Protein AF-A0A7K2AKI8-F1 (afdb_monomer)

Sequence (268 aa):
MLDGPGVLLFIAPASRIETLWWEIRHQVECEEDGLQTRHQKPAHIAESVDRLECLESQEGTRRARVAHRDSDRHLLLVSWTGLLDILECADPGMAADIQQLRGLAQRQDEEAFLPIHPKELGPEFPRRLPWLWRLVDDAVSRGVGKKWMTTEGLAVGQGRGHYGRYFAISDKDGVMDGFLFLCVDFDLWATGDTPLWLRIKNNVPPGYKHLKSKIPSLMEESTWPDYYDMPIYLRTDVEYDRVLDDLVRQIKQVADIAVSSTPFPRSP

Mean predicted aligned error: 13.63 Å

Secondary structure (DSSP, 8-state):
---S-EEEEEEE-GGGHHHHHHHHHHHHHHHHHHTTSSS-PPS---------EEEEEETTEEEEEEEETTEEEEEEEEEHHHHHHHHHHH-GGGHHHHHHHHHHHHHHHHSSPPPPPHHHHSTHHHHHHHHHHHHHHHHHHHHHHTTSEE-TT-PEEEETTEEEEEEEEEETTEEBSS-EEEEEEHHHHHHSS-SEEEEEETTS-HHHHHHHHHSGGG-EEPSSTTEEEEEEPPPPSS-HHHHHHHHHHHHHHHHHHHHHT----B--

Nearest PDB structures (foldseek):
  2pga-assembly1_F  TM=6.107E-01  e=2.824E-01  Salmonella enterica subsp. enterica serovar Typhimurium str. LT2
  3o9z-assembly1_D  TM=3.879E-01  e=5.849E-01  Thermus thermophilus HB27
  6t3e-assembly1_A  TM=4.476E-01  e=3.199E+00  Thermococcus litoralis DSM 5473

Radius of gyration: 28.13 Å; Cα contacts (8 Å, |Δi|>4): 365; chains: 1; bounding box: 58×36×90 Å

pLDDT: mean 78.69, std 16.17, range [30.48, 98.12]

Structure (mmCIF, N/CA/C/O backbone):
data_AF-A0A7K2AKI8-F1
#
_entry.id   AF-A0A7K2AKI8-F1
#
loop_
_atom_site.group_PDB
_atom_site.id
_atom_site.type_symbol
_atom_site.label_atom_id
_atom_site.label_alt_id
_atom_site.label_comp_id
_atom_site.label_asym_id
_atom_site.label_entity_id
_atom_site.label_seq_id
_atom_site.pdbx_PDB_ins_code
_atom_site.Cartn_x
_atom_site.Cartn_y
_atom_site.Cartn_z
_atom_site.occupancy
_atom_site.B_iso_or_equiv
_atom_site.auth_seq_id
_atom_site.auth_comp_id
_atom_site.auth_asym_id
_atom_site.auth_atom_id
_atom_site.pdbx_PDB_model_num
ATOM 1 N N . MET A 1 1 ? 29.986 2.252 -49.155 1.00 41.81 1 MET A N 1
ATOM 2 C CA . MET A 1 1 ? 30.990 1.842 -48.151 1.00 41.81 1 MET A CA 1
ATOM 3 C C . MET A 1 1 ? 30.383 2.039 -46.758 1.00 41.81 1 MET A C 1
ATOM 5 O O . MET A 1 1 ? 30.723 2.999 -46.090 1.00 41.81 1 MET A O 1
ATOM 9 N N . LEU A 1 2 ? 29.424 1.188 -46.366 1.00 48.81 2 LEU A N 1
ATOM 10 C CA . LEU A 1 2 ? 28.907 1.037 -44.987 1.00 48.81 2 LEU A CA 1
ATOM 11 C C . LEU A 1 2 ? 28.469 -0.433 -44.748 1.00 48.81 2 LEU A C 1
ATOM 13 O O . LEU A 1 2 ? 27.551 -0.715 -43.977 1.00 48.81 2 LEU A O 1
ATOM 17 N N . ASP A 1 3 ? 29.154 -1.379 -45.401 1.00 55.03 3 ASP A N 1
ATOM 18 C CA . ASP A 1 3 ? 28.914 -2.829 -45.288 1.00 55.03 3 ASP A CA 1
ATOM 19 C C . ASP A 1 3 ? 29.801 -3.440 -44.191 1.00 55.03 3 ASP A C 1
ATOM 21 O O . ASP A 1 3 ? 30.493 -4.434 -44.388 1.00 55.03 3 ASP A O 1
ATOM 25 N N . GLY A 1 4 ? 29.858 -2.765 -43.042 1.00 65.38 4 GLY A N 1
ATOM 26 C CA . GLY A 1 4 ? 30.553 -3.235 -41.846 1.00 65.38 4 GLY A CA 1
ATOM 27 C C . GLY A 1 4 ? 29.565 -3.645 -40.752 1.00 65.38 4 GLY A C 1
ATOM 28 O O . GLY A 1 4 ? 28.404 -3.214 -40.790 1.00 65.38 4 GLY A O 1
ATOM 29 N N . PRO A 1 5 ? 30.009 -4.441 -39.762 1.00 72.81 5 PRO A N 1
ATOM 30 C CA . PRO A 1 5 ? 29.205 -4.730 -38.583 1.00 72.81 5 PRO A CA 1
ATOM 31 C C . PRO A 1 5 ? 28.779 -3.421 -37.909 1.00 72.81 5 PRO A C 1
ATOM 33 O O . PRO A 1 5 ? 29.570 -2.482 -37.806 1.00 72.81 5 PRO A O 1
ATOM 36 N N . GLY A 1 6 ? 27.518 -3.330 -37.490 1.00 79.06 6 GLY A N 1
ATOM 37 C CA . GLY A 1 6 ? 26.967 -2.110 -36.893 1.00 79.06 6 GLY A CA 1
ATOM 38 C C . GLY A 1 6 ? 26.130 -2.394 -35.658 1.00 79.06 6 GLY A C 1
ATOM 39 O O . GLY A 1 6 ? 25.502 -3.444 -35.563 1.00 79.06 6 GLY A O 1
ATOM 40 N N . VAL A 1 7 ? 26.114 -1.443 -34.727 1.00 84.12 7 VAL A N 1
ATOM 41 C CA . VAL A 1 7 ? 25.339 -1.527 -33.487 1.00 84.12 7 VAL A CA 1
ATOM 42 C C . VAL A 1 7 ? 24.339 -0.381 -33.444 1.00 84.12 7 VAL A C 1
ATOM 44 O O . VAL A 1 7 ? 24.719 0.773 -33.637 1.00 84.12 7 VAL A O 1
ATOM 47 N N . LEU A 1 8 ? 23.079 -0.702 -33.162 1.00 84.94 8 LEU A N 1
ATOM 48 C CA . LEU A 1 8 ? 22.076 0.269 -32.748 1.00 84.94 8 LEU A CA 1
ATOM 49 C C . LEU A 1 8 ? 21.944 0.201 -31.225 1.00 84.94 8 LEU A C 1
ATOM 51 O O . LEU A 1 8 ? 21.507 -0.815 -30.684 1.00 84.94 8 LEU A O 1
ATOM 55 N N . LEU A 1 9 ? 22.371 1.271 -30.551 1.00 86.94 9 LEU A N 1
ATOM 56 C CA . LEU A 1 9 ? 22.367 1.384 -29.095 1.00 86.94 9 LEU A CA 1
ATOM 57 C C . LEU A 1 9 ? 21.199 2.254 -28.624 1.00 86.94 9 LEU A C 1
ATOM 59 O O . LEU A 1 9 ? 21.103 3.424 -28.987 1.00 86.94 9 LEU A O 1
ATOM 63 N N . PHE A 1 10 ? 20.369 1.689 -27.757 1.00 88.94 10 PHE A N 1
ATOM 64 C CA . PHE A 1 10 ? 19.354 2.386 -26.984 1.00 88.94 10 PHE A CA 1
ATOM 65 C C . PHE A 1 10 ? 19.826 2.534 -25.538 1.00 88.94 10 PHE A C 1
ATOM 67 O O . PHE A 1 10 ? 20.341 1.588 -24.943 1.00 88.94 10 PHE A O 1
ATOM 74 N N . ILE A 1 11 ? 19.619 3.719 -24.969 1.00 88.12 11 ILE A N 1
ATOM 75 C 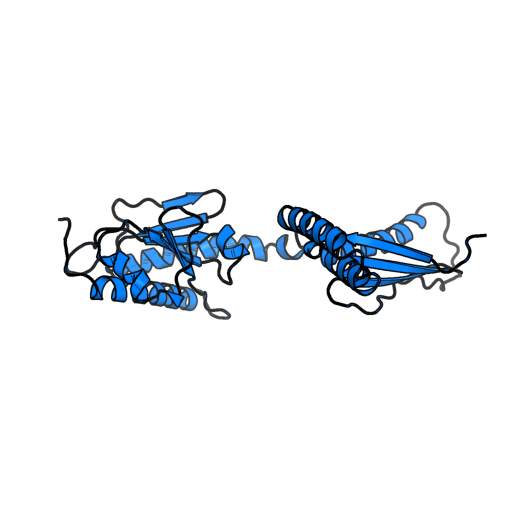CA . ILE A 1 11 ? 19.883 4.008 -23.559 1.00 88.12 11 ILE A CA 1
ATOM 76 C C . ILE A 1 11 ? 18.553 4.402 -22.928 1.00 88.12 11 ILE A C 1
ATOM 78 O O . ILE A 1 11 ? 17.857 5.272 -23.457 1.00 88.12 11 ILE A O 1
ATOM 82 N N . ALA A 1 12 ? 18.183 3.753 -21.828 1.00 85.56 12 ALA A N 1
ATOM 83 C CA . ALA A 1 12 ? 16.880 3.944 -21.204 1.00 85.56 12 ALA A CA 1
ATOM 84 C C . ALA A 1 12 ? 16.938 3.917 -19.667 1.00 85.56 12 ALA A C 1
ATOM 86 O O . ALA A 1 12 ? 17.899 3.407 -19.089 1.00 85.56 12 ALA A O 1
ATOM 87 N N . PRO A 1 13 ? 15.890 4.424 -18.995 1.00 83.19 13 PRO A N 1
ATOM 88 C CA . PRO A 1 13 ? 15.628 4.140 -17.588 1.00 83.19 13 PRO A CA 1
ATOM 89 C C . PRO A 1 13 ? 15.674 2.646 -17.280 1.00 83.19 13 PRO A C 1
ATOM 91 O O . PRO A 1 13 ? 15.129 1.846 -18.049 1.00 83.19 13 PRO A O 1
ATOM 94 N N . ALA A 1 14 ? 16.253 2.261 -16.140 1.00 79.62 14 ALA A N 1
ATOM 95 C CA . ALA A 1 14 ? 16.348 0.847 -15.758 1.00 79.62 14 ALA A CA 1
ATOM 96 C C . ALA A 1 14 ? 14.957 0.191 -15.648 1.00 79.62 14 ALA A C 1
ATOM 98 O O . ALA A 1 14 ? 14.750 -0.926 -16.124 1.00 79.62 14 ALA A O 1
ATOM 99 N N . SER A 1 15 ? 13.979 0.935 -15.122 1.00 75.56 15 SER A N 1
ATOM 100 C CA . SER A 1 15 ? 12.577 0.518 -14.975 1.00 75.56 15 SER A CA 1
ATOM 101 C C . SER A 1 15 ? 11.861 0.241 -16.302 1.00 75.56 15 SER A C 1
ATOM 103 O O . SER A 1 15 ? 10.844 -0.448 -16.323 1.00 75.56 15 SER A O 1
ATOM 105 N N . ARG A 1 16 ? 12.379 0.757 -17.425 1.00 77.88 16 ARG A N 1
ATOM 106 C CA . ARG A 1 16 ? 11.762 0.622 -18.753 1.00 77.88 16 ARG A CA 1
ATOM 107 C C . ARG A 1 16 ? 12.424 -0.425 -19.636 1.00 77.88 16 ARG A C 1
ATOM 109 O O . ARG A 1 16 ? 11.909 -0.674 -20.723 1.00 77.88 16 ARG A O 1
ATOM 116 N N . ILE A 1 17 ? 13.531 -1.031 -19.200 1.00 83.25 17 ILE A N 1
ATOM 117 C CA . ILE A 1 17 ? 14.310 -1.957 -20.031 1.00 83.25 17 ILE A CA 1
ATOM 118 C C . ILE A 1 17 ? 13.446 -3.114 -20.537 1.00 83.25 17 ILE A C 1
ATOM 120 O O . ILE A 1 17 ? 13.486 -3.400 -21.727 1.00 83.25 17 ILE A O 1
ATOM 124 N N . GLU A 1 18 ? 12.629 -3.737 -19.684 1.00 78.88 18 GLU A N 1
ATOM 125 C CA . GLU A 1 18 ? 11.781 -4.865 -20.100 1.00 78.88 18 GLU A CA 1
ATOM 126 C C . GLU A 1 18 ? 10.724 -4.460 -21.129 1.00 78.88 18 GLU A C 1
ATOM 128 O O . GLU A 1 18 ? 10.585 -5.100 -22.173 1.00 78.88 18 GLU A O 1
ATOM 133 N N . THR A 1 19 ? 10.003 -3.370 -20.865 1.00 77.06 19 THR A N 1
ATOM 134 C CA . THR A 1 19 ? 8.929 -2.918 -21.754 1.00 77.06 19 THR A CA 1
ATOM 135 C C . THR A 1 19 ? 9.480 -2.423 -23.087 1.00 77.06 19 THR A C 1
ATOM 137 O O . THR A 1 19 ? 9.009 -2.853 -24.137 1.00 77.06 19 THR A O 1
ATOM 140 N N . LEU A 1 20 ? 10.528 -1.593 -23.065 1.00 82.38 20 LEU A N 1
ATOM 141 C CA . LEU A 1 20 ? 11.174 -1.108 -24.286 1.00 82.38 20 LEU A CA 1
ATOM 142 C C . LEU A 1 20 ? 11.809 -2.248 -25.076 1.00 82.38 20 LEU A C 1
ATOM 144 O O . LEU A 1 20 ? 11.755 -2.238 -26.301 1.00 82.38 20 LEU A O 1
ATOM 148 N N . TRP A 1 21 ? 12.388 -3.247 -24.407 1.00 84.88 21 TRP A N 1
ATOM 149 C CA . TRP A 1 21 ? 12.937 -4.408 -25.099 1.00 84.88 21 TRP A CA 1
ATOM 150 C C . TRP A 1 21 ? 11.864 -5.162 -25.875 1.00 84.88 21 TRP A C 1
ATOM 152 O O . TRP A 1 21 ? 12.072 -5.502 -27.040 1.00 84.88 21 TRP A O 1
ATOM 162 N N . TRP A 1 22 ? 10.707 -5.389 -25.249 1.00 77.94 22 TRP A N 1
ATOM 163 C CA . TRP A 1 22 ? 9.568 -6.004 -25.917 1.00 77.94 22 TRP A CA 1
ATOM 164 C C . TRP A 1 22 ? 9.082 -5.163 -27.105 1.00 77.94 22 TRP A C 1
ATOM 166 O O . TRP A 1 22 ? 8.916 -5.705 -28.194 1.00 77.94 22 TRP A O 1
ATOM 176 N N . GLU A 1 23 ? 8.920 -3.848 -26.929 1.00 79.88 23 GLU A N 1
ATOM 177 C CA . GLU A 1 23 ? 8.467 -2.943 -27.993 1.00 79.88 23 GLU A CA 1
ATOM 178 C C . GLU A 1 23 ? 9.438 -2.914 -29.176 1.00 79.88 23 GLU A C 1
ATOM 180 O O . GLU A 1 23 ? 9.015 -3.082 -30.317 1.00 79.88 23 GLU A O 1
ATOM 185 N N . ILE A 1 24 ? 10.740 -2.752 -28.921 1.00 82.12 24 ILE A N 1
ATOM 186 C CA . ILE A 1 24 ? 11.759 -2.706 -29.975 1.00 82.12 24 ILE A CA 1
ATOM 187 C C . ILE A 1 24 ? 11.780 -4.028 -30.745 1.00 82.12 24 ILE A C 1
ATOM 189 O O . ILE A 1 24 ? 11.800 -4.021 -31.975 1.00 82.12 24 ILE A O 1
ATOM 193 N N . ARG A 1 25 ? 11.731 -5.166 -30.042 1.00 80.75 25 ARG A N 1
ATOM 194 C CA . ARG A 1 25 ? 11.649 -6.479 -30.691 1.00 80.75 25 ARG A CA 1
ATOM 195 C C . ARG A 1 25 ? 10.400 -6.610 -31.553 1.00 80.75 25 ARG A C 1
ATOM 197 O O . ARG A 1 25 ? 10.504 -7.043 -32.694 1.00 80.75 25 ARG A O 1
ATOM 204 N N . HIS A 1 26 ? 9.249 -6.216 -31.018 1.00 72.06 26 HIS A N 1
ATOM 205 C CA . HIS A 1 26 ? 7.984 -6.292 -31.732 1.00 72.06 26 HIS A CA 1
ATOM 206 C C . HIS A 1 26 ? 7.991 -5.424 -32.996 1.00 72.06 26 HIS A C 1
ATOM 208 O O . HIS A 1 26 ? 7.529 -5.871 -34.037 1.00 72.06 26 HIS A O 1
ATOM 214 N N . GLN A 1 27 ? 8.564 -4.218 -32.939 1.00 74.38 27 GLN A N 1
ATOM 215 C CA . GLN A 1 27 ? 8.690 -3.339 -34.106 1.00 74.38 27 GLN A CA 1
ATOM 216 C C . GLN A 1 27 ? 9.603 -3.934 -35.183 1.00 74.38 27 GLN A C 1
ATOM 218 O O . GLN A 1 27 ? 9.225 -3.946 -36.350 1.00 74.38 27 GLN A O 1
ATOM 223 N N . VAL A 1 28 ? 10.761 -4.481 -34.798 1.00 74.44 28 VAL A N 1
ATOM 224 C CA . VAL A 1 28 ? 11.680 -5.141 -35.743 1.00 74.44 28 VAL A CA 1
ATOM 225 C C . VAL A 1 28 ? 11.016 -6.359 -36.395 1.00 74.44 28 VAL A C 1
ATOM 227 O O . VAL A 1 28 ? 11.134 -6.541 -37.599 1.00 74.44 28 VAL A O 1
ATOM 230 N N . GLU A 1 29 ? 10.270 -7.159 -35.629 1.00 68.12 29 GLU A N 1
ATOM 231 C CA . GLU A 1 29 ? 9.537 -8.321 -36.153 1.00 68.12 29 GLU A CA 1
ATOM 232 C C . GLU A 1 29 ? 8.349 -7.908 -37.054 1.00 68.12 29 GLU A C 1
ATOM 234 O O . GLU A 1 29 ? 8.086 -8.554 -38.066 1.00 68.12 29 GLU A O 1
ATOM 239 N N . CYS A 1 30 ? 7.634 -6.823 -36.733 1.00 60.22 30 CYS A N 1
ATOM 240 C CA . CYS A 1 30 ? 6.470 -6.360 -37.499 1.00 60.22 30 CYS A CA 1
ATOM 241 C C . CYS A 1 30 ? 6.813 -5.554 -38.762 1.00 60.22 30 CYS A C 1
ATOM 243 O O . CYS A 1 30 ? 6.053 -5.618 -39.733 1.00 60.22 30 CYS A O 1
ATOM 245 N N . GLU A 1 31 ? 7.916 -4.800 -38.793 1.00 60.38 31 GLU A N 1
ATOM 246 C CA . GLU A 1 31 ? 8.358 -4.122 -40.022 1.00 60.38 31 GLU A CA 1
ATOM 247 C C . GLU A 1 31 ? 8.740 -5.125 -41.123 1.00 60.38 31 GLU A C 1
ATOM 249 O O . GLU A 1 31 ? 8.500 -4.854 -42.304 1.00 60.38 31 GLU A O 1
ATOM 254 N N . GLU A 1 32 ? 9.231 -6.315 -40.763 1.00 54.03 32 GLU A N 1
ATOM 255 C CA . GLU A 1 32 ? 9.519 -7.379 -41.734 1.00 54.03 32 GLU A CA 1
ATOM 256 C C . GLU A 1 32 ? 8.250 -7.999 -42.342 1.00 54.03 32 GLU A C 1
ATOM 258 O O . GLU A 1 32 ? 8.201 -8.246 -43.552 1.00 54.03 32 GLU A O 1
ATOM 263 N N . ASP A 1 33 ? 7.180 -8.155 -41.558 1.00 49.97 33 ASP A N 1
ATOM 264 C CA . ASP A 1 33 ? 5.878 -8.606 -42.071 1.00 49.97 33 ASP A CA 1
ATOM 265 C C . ASP A 1 33 ? 5.180 -7.523 -42.928 1.00 49.97 33 ASP A C 1
ATOM 267 O O . ASP A 1 33 ? 4.450 -7.828 -43.881 1.00 49.97 33 ASP A O 1
ATOM 271 N N . GLY A 1 34 ? 5.437 -6.239 -42.651 1.00 38.44 34 GLY A N 1
ATOM 272 C CA . GLY A 1 34 ? 4.874 -5.095 -43.379 1.00 38.44 34 GLY A CA 1
ATOM 273 C C . GLY A 1 34 ? 5.402 -4.918 -44.810 1.00 38.44 34 GLY A C 1
ATOM 274 O O . GLY A 1 34 ? 4.678 -4.419 -45.677 1.00 38.44 34 GLY A O 1
ATOM 275 N N . LEU A 1 35 ? 6.616 -5.394 -45.106 1.00 41.62 35 LEU A N 1
ATOM 276 C CA . LEU A 1 35 ? 7.206 -5.372 -46.453 1.00 41.62 35 LEU A CA 1
ATOM 277 C C . LEU A 1 35 ? 6.647 -6.455 -47.398 1.00 41.62 35 LEU A C 1
ATOM 279 O O . LEU A 1 35 ? 6.907 -6.405 -48.601 1.00 41.62 35 LEU A O 1
ATOM 283 N N . GLN A 1 36 ? 5.810 -7.382 -46.912 1.00 42.62 36 GLN A N 1
ATOM 284 C CA . GLN A 1 36 ? 5.160 -8.407 -47.745 1.00 42.62 36 GLN A CA 1
ATOM 285 C C . GLN A 1 36 ? 3.764 -8.032 -48.274 1.00 42.62 36 GLN A C 1
ATOM 287 O O . GLN A 1 36 ? 3.108 -8.855 -48.918 1.00 42.62 36 GLN A O 1
ATOM 292 N N . THR A 1 37 ? 3.295 -6.790 -48.100 1.00 39.81 37 THR A N 1
ATOM 293 C CA . THR A 1 37 ? 1.955 -6.384 -48.572 1.00 39.81 37 THR A CA 1
ATOM 294 C C . THR A 1 37 ? 1.949 -5.265 -49.614 1.00 39.81 37 THR A C 1
ATOM 296 O O . THR A 1 37 ? 1.186 -4.310 -49.522 1.00 39.81 37 THR A O 1
ATOM 299 N N . ARG A 1 38 ? 2.704 -5.427 -50.708 1.00 35.84 38 ARG A N 1
ATOM 300 C CA . ARG A 1 38 ? 2.245 -5.035 -52.060 1.00 35.84 38 ARG A CA 1
ATOM 301 C C . ARG A 1 38 ? 3.204 -5.575 -53.123 1.00 35.84 38 ARG A C 1
ATOM 303 O O . ARG A 1 38 ? 4.284 -5.046 -53.307 1.00 35.84 38 ARG A O 1
ATOM 310 N N . HIS A 1 39 ? 2.692 -6.538 -53.889 1.00 36.50 39 HIS A N 1
ATOM 311 C CA . HIS A 1 39 ? 3.238 -7.137 -55.119 1.00 36.50 39 HIS A CA 1
ATOM 312 C C . HIS A 1 39 ? 4.019 -8.451 -54.962 1.00 36.50 39 HIS A C 1
ATOM 314 O O . HIS A 1 39 ? 5.201 -8.486 -54.664 1.00 36.50 39 HIS A O 1
ATOM 320 N N . GLN A 1 40 ? 3.282 -9.513 -55.309 1.00 34.91 40 GLN A N 1
ATOM 321 C CA . GLN A 1 40 ? 3.717 -10.784 -55.890 1.00 34.91 40 GLN A CA 1
ATOM 322 C C . GLN A 1 40 ? 4.682 -11.654 -55.082 1.00 34.91 40 GLN A C 1
ATOM 324 O O . GLN A 1 40 ? 5.889 -11.465 -55.049 1.00 34.91 40 GLN A O 1
ATOM 329 N N . LYS A 1 41 ? 4.107 -12.744 -54.575 1.00 30.77 41 LYS A N 1
ATOM 330 C CA . LYS A 1 41 ? 4.794 -13.978 -54.213 1.00 30.77 41 LYS A CA 1
ATOM 331 C C . LYS A 1 41 ? 5.054 -14.800 -55.486 1.00 30.77 41 LYS A C 1
ATOM 333 O O . LYS A 1 41 ? 4.076 -15.254 -56.084 1.00 30.77 41 LYS A O 1
ATOM 338 N N . PRO A 1 42 ? 6.301 -15.098 -55.882 1.00 30.48 42 PRO A N 1
ATOM 339 C CA . PRO A 1 42 ? 6.602 -16.366 -56.515 1.00 30.48 42 PRO A CA 1
ATOM 340 C C . PRO A 1 42 ? 6.839 -17.389 -55.402 1.00 30.48 42 PRO A C 1
ATOM 342 O O . PRO A 1 42 ? 7.607 -17.166 -54.467 1.00 30.48 42 PRO A O 1
ATOM 345 N N . ALA A 1 43 ? 6.148 -18.523 -55.487 1.00 37.66 43 ALA A N 1
ATOM 346 C CA . ALA A 1 43 ? 6.585 -19.729 -54.801 1.00 37.66 43 ALA A CA 1
ATOM 347 C C . ALA A 1 43 ? 8.012 -20.070 -55.275 1.00 37.66 43 ALA A C 1
ATOM 349 O O . ALA A 1 43 ? 8.317 -19.851 -56.443 1.00 37.66 43 ALA A O 1
ATOM 350 N N . HIS A 1 44 ? 8.838 -20.619 -54.379 1.00 34.66 44 HIS A N 1
ATOM 351 C CA . HIS A 1 44 ? 10.280 -20.893 -54.522 1.00 34.66 44 HIS A CA 1
ATOM 352 C C . HIS A 1 44 ? 11.206 -19.730 -54.125 1.00 34.66 44 HIS A C 1
ATOM 354 O O . HIS A 1 44 ? 11.765 -19.053 -54.973 1.00 34.66 44 HIS A O 1
ATOM 360 N N . ILE A 1 45 ? 11.352 -19.521 -52.814 1.00 34.44 45 ILE A N 1
ATOM 361 C CA . ILE A 1 45 ? 12.612 -19.513 -52.037 1.00 34.44 45 ILE A CA 1
ATOM 362 C C . ILE A 1 45 ? 12.139 -19.517 -50.577 1.00 34.44 45 ILE A C 1
ATOM 364 O O . ILE A 1 45 ? 11.813 -18.491 -49.989 1.00 34.44 45 ILE A O 1
ATOM 368 N N . ALA A 1 46 ? 11.970 -20.715 -50.028 1.00 36.84 46 ALA A N 1
ATOM 369 C CA . ALA A 1 46 ? 11.861 -20.906 -48.594 1.00 36.84 46 ALA A CA 1
ATOM 370 C C . ALA A 1 46 ? 13.296 -21.030 -48.079 1.00 36.84 46 ALA A C 1
ATOM 372 O O . ALA A 1 46 ? 13.808 -22.136 -48.050 1.00 36.84 46 ALA A O 1
ATOM 373 N N . GLU A 1 47 ? 13.953 -19.897 -47.822 1.00 38.41 47 GLU A N 1
ATOM 374 C CA . GLU A 1 47 ? 15.185 -19.760 -47.024 1.00 38.41 47 GLU A CA 1
ATOM 375 C C . GLU A 1 47 ? 15.607 -18.278 -47.033 1.00 38.41 47 GLU A C 1
ATOM 377 O O . GLU A 1 47 ? 16.371 -17.794 -47.864 1.00 38.41 47 GLU A O 1
ATOM 382 N N . SER A 1 48 ? 15.038 -17.497 -46.124 1.00 38.19 48 SER A N 1
ATOM 383 C CA . SER A 1 48 ? 15.661 -16.279 -45.602 1.00 38.19 48 SER A CA 1
ATOM 384 C C . SER A 1 48 ? 15.347 -16.322 -44.116 1.00 38.19 48 SER A C 1
ATOM 386 O O . SER A 1 48 ? 14.214 -16.102 -43.698 1.00 38.19 48 SER A O 1
ATOM 388 N N . VAL A 1 49 ? 16.302 -16.850 -43.358 1.00 44.91 49 VAL A N 1
ATOM 389 C CA . VAL A 1 49 ? 16.215 -16.989 -41.908 1.00 44.91 49 VAL A CA 1
ATOM 390 C C . VAL A 1 49 ? 16.579 -15.630 -41.323 1.00 44.91 49 VAL A C 1
ATOM 392 O O . VAL A 1 49 ? 17.729 -15.412 -40.963 1.00 44.91 49 VAL A O 1
ATOM 395 N N . ASP A 1 50 ? 15.608 -14.728 -41.249 1.00 50.41 50 ASP A N 1
ATOM 396 C CA . ASP A 1 50 ? 15.740 -13.479 -40.502 1.00 50.41 50 ASP A CA 1
ATOM 397 C C . ASP A 1 50 ? 15.006 -13.695 -39.166 1.00 50.41 50 ASP A C 1
ATOM 399 O O . ASP A 1 50 ? 13.782 -13.700 -39.064 1.00 50.41 50 ASP A O 1
ATOM 403 N N . ARG A 1 51 ? 15.769 -14.081 -38.137 1.00 55.88 51 ARG A N 1
ATOM 404 C CA . ARG A 1 51 ? 15.282 -14.245 -36.759 1.00 55.88 51 ARG A CA 1
ATOM 405 C C . ARG A 1 51 ? 16.151 -13.396 -35.844 1.00 55.88 51 ARG A C 1
ATOM 407 O O . ARG A 1 51 ? 17.375 -13.487 -35.906 1.00 55.88 51 ARG A O 1
ATOM 414 N N . LEU A 1 52 ? 15.519 -12.624 -34.959 1.00 55.88 52 LEU A N 1
ATOM 415 C CA . LEU A 1 52 ? 16.196 -12.018 -33.815 1.00 55.88 52 LEU A CA 1
ATOM 416 C C . LEU A 1 52 ? 16.759 -13.129 -32.924 1.00 55.88 52 LEU A C 1
ATOM 418 O O . LEU A 1 52 ? 16.012 -13.855 -32.264 1.00 55.88 52 LEU A O 1
ATOM 422 N N . GLU A 1 53 ? 18.080 -13.248 -32.878 1.00 64.88 53 GLU A N 1
ATOM 423 C CA . GLU A 1 53 ? 18.749 -14.111 -31.911 1.00 64.88 53 GLU A CA 1
ATOM 424 C C . GLU A 1 53 ? 19.008 -13.288 -30.649 1.00 64.88 53 GLU A C 1
ATOM 426 O O . GLU A 1 53 ? 19.871 -12.407 -30.636 1.00 64.88 53 GLU A O 1
ATOM 431 N N . CYS A 1 54 ? 18.243 -13.535 -29.582 1.00 66.38 54 CYS A N 1
ATOM 432 C CA . CYS A 1 54 ? 18.550 -12.949 -28.279 1.00 66.38 54 CYS A CA 1
ATOM 433 C C . CYS A 1 54 ? 19.902 -13.473 -27.794 1.00 66.38 54 CYS A C 1
ATOM 435 O O . CYS A 1 54 ? 20.095 -14.679 -27.645 1.00 66.38 54 CYS A O 1
ATOM 437 N N . LEU A 1 55 ? 20.819 -12.545 -27.544 1.00 60.75 55 LEU A N 1
ATOM 438 C CA . LEU A 1 55 ? 22.129 -12.817 -26.973 1.00 60.75 55 LEU A CA 1
ATOM 439 C C . LEU A 1 55 ? 22.084 -12.555 -25.460 1.00 60.75 55 LEU A C 1
ATOM 441 O O . LEU A 1 55 ? 21.062 -12.116 -24.928 1.00 60.75 55 LEU A O 1
ATOM 445 N N . GLU A 1 56 ? 23.180 -12.875 -24.770 1.00 59.56 56 GLU A N 1
ATOM 446 C CA . GLU A 1 56 ? 23.327 -12.771 -23.312 1.00 59.56 56 GLU A CA 1
ATOM 447 C C . GLU A 1 56 ? 22.618 -11.548 -22.712 1.00 59.56 56 GLU A C 1
ATOM 449 O O . GLU A 1 56 ? 22.763 -10.415 -23.178 1.00 59.56 56 GLU A O 1
ATOM 454 N N . SER A 1 57 ? 21.840 -11.797 -21.660 1.00 62.06 57 SER A N 1
ATOM 455 C CA . SER A 1 57 ? 21.168 -10.761 -20.883 1.00 62.06 57 SER A CA 1
ATOM 456 C C . SER A 1 57 ? 21.890 -10.613 -19.553 1.00 62.06 57 SER A C 1
ATOM 458 O O . SER A 1 57 ? 21.964 -11.564 -18.777 1.00 62.06 57 SER A O 1
ATOM 460 N N . GLN A 1 58 ? 22.417 -9.420 -19.302 1.00 64.44 58 GLN A N 1
ATOM 461 C CA . GLN A 1 58 ? 22.892 -9.012 -17.983 1.00 64.44 58 GLN A CA 1
ATOM 462 C C . GLN A 1 58 ? 21.865 -8.071 -17.349 1.00 64.44 58 GLN A C 1
ATOM 464 O O . GLN A 1 58 ? 20.955 -7.561 -18.015 1.00 64.44 58 GLN A O 1
ATOM 469 N N . GLU A 1 59 ? 21.963 -7.868 -16.042 1.00 66.06 59 GLU A N 1
ATOM 470 C CA . GLU A 1 59 ? 21.097 -6.927 -15.341 1.00 66.06 59 GLU A CA 1
ATOM 471 C C . GLU A 1 59 ? 21.244 -5.526 -15.962 1.00 66.06 59 GLU A C 1
ATOM 473 O O . GLU A 1 59 ? 22.351 -5.047 -16.202 1.00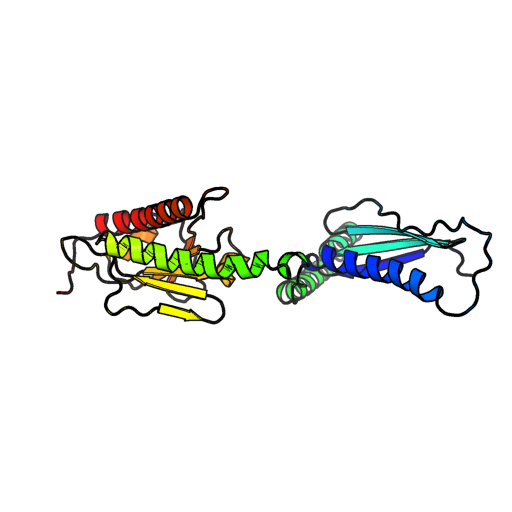 66.06 59 GLU A O 1
ATOM 478 N N . GLY A 1 60 ? 20.123 -4.913 -16.353 1.00 68.94 60 GLY A N 1
ATOM 479 C CA . GLY A 1 60 ? 20.119 -3.619 -17.042 1.00 68.94 60 GLY A CA 1
ATOM 480 C C . GLY A 1 60 ? 20.610 -3.612 -18.499 1.00 68.94 60 GLY A C 1
ATOM 481 O O . GLY A 1 60 ? 20.668 -2.533 -19.079 1.00 68.94 60 GLY A O 1
ATOM 482 N N . THR A 1 61 ? 20.933 -4.759 -19.114 1.00 79.75 61 THR A N 1
ATOM 483 C CA . THR A 1 61 ? 21.374 -4.831 -20.522 1.00 79.75 61 THR A CA 1
ATOM 484 C C . THR A 1 61 ? 20.642 -5.919 -21.308 1.00 79.75 61 THR A C 1
ATOM 486 O O . THR A 1 61 ? 20.543 -7.070 -20.879 1.00 79.75 61 THR A O 1
ATOM 489 N N . ARG A 1 62 ? 20.142 -5.585 -22.498 1.00 82.12 62 ARG A N 1
ATOM 490 C CA . ARG A 1 62 ? 19.540 -6.528 -23.450 1.00 82.12 62 ARG A CA 1
ATOM 491 C C . ARG A 1 62 ? 20.259 -6.436 -24.786 1.00 82.12 62 ARG A C 1
ATOM 493 O O . ARG A 1 62 ? 20.523 -5.341 -25.278 1.00 82.12 62 ARG A O 1
ATOM 500 N N . ARG A 1 63 ? 20.565 -7.587 -25.381 1.00 84.00 63 ARG A N 1
ATOM 501 C CA . ARG A 1 63 ? 21.257 -7.676 -26.666 1.00 84.00 63 ARG A CA 1
ATOM 502 C C . ARG A 1 63 ? 20.545 -8.656 -27.585 1.00 84.00 63 ARG A C 1
ATOM 504 O O . ARG A 1 63 ? 20.141 -9.738 -27.166 1.00 84.00 63 ARG A O 1
ATOM 511 N N . ALA A 1 64 ? 20.439 -8.302 -28.856 1.00 80.25 64 ALA A N 1
ATOM 512 C CA . ALA A 1 64 ? 20.012 -9.223 -29.895 1.00 80.25 64 ALA A CA 1
ATOM 513 C C . ALA A 1 64 ? 20.836 -9.014 -31.153 1.00 80.25 64 ALA A C 1
ATOM 515 O O . ALA A 1 64 ? 21.291 -7.908 -31.451 1.00 80.25 64 ALA A O 1
ATOM 516 N N . ARG A 1 65 ? 21.007 -10.093 -31.900 1.00 78.88 65 ARG A N 1
ATOM 517 C CA . ARG A 1 65 ? 21.534 -10.041 -33.252 1.00 78.88 65 ARG A CA 1
ATOM 518 C C . ARG A 1 65 ? 20.370 -9.915 -34.225 1.00 78.88 65 ARG A C 1
ATOM 520 O O . ARG A 1 65 ? 19.413 -10.681 -34.142 1.00 78.88 65 ARG A O 1
ATOM 527 N N . VAL A 1 66 ? 20.475 -8.959 -35.138 1.00 73.94 66 VAL A N 1
ATOM 528 C CA . VAL A 1 66 ? 19.568 -8.798 -36.273 1.00 73.94 66 VAL A CA 1
ATOM 529 C C . VAL A 1 66 ? 20.285 -9.393 -37.478 1.00 73.94 66 VAL A C 1
ATOM 531 O O . VAL A 1 66 ? 21.249 -8.814 -37.986 1.00 73.94 66 VAL A O 1
ATOM 534 N N . ALA A 1 67 ? 19.864 -10.588 -37.889 1.00 63.84 67 ALA A N 1
ATOM 535 C CA . ALA A 1 67 ? 20.310 -11.152 -39.151 1.00 63.84 67 ALA A CA 1
ATOM 536 C C . ALA A 1 67 ? 19.707 -10.306 -40.280 1.00 63.84 67 ALA A C 1
ATOM 538 O O . ALA A 1 67 ? 18.502 -10.113 -40.330 1.00 63.84 67 ALA A O 1
ATOM 539 N N . HIS A 1 68 ? 20.558 -9.740 -41.132 1.00 60.78 68 HIS A N 1
ATOM 540 C CA . HIS A 1 68 ? 20.142 -9.079 -42.363 1.00 60.78 68 HIS A CA 1
ATOM 541 C C . HIS A 1 68 ? 21.090 -9.549 -43.458 1.00 60.78 68 HIS A C 1
ATOM 543 O O . HIS A 1 68 ? 22.299 -9.530 -43.233 1.00 60.78 68 HIS A O 1
ATOM 549 N N . ARG A 1 69 ? 20.534 -9.952 -44.608 1.00 57.25 69 ARG A N 1
ATOM 550 C CA . ARG A 1 69 ? 21.101 -10.760 -45.715 1.00 57.25 69 ARG A CA 1
ATOM 551 C C . ARG A 1 69 ? 22.611 -10.773 -46.002 1.00 57.25 69 ARG A C 1
ATOM 553 O O . ARG A 1 69 ? 23.039 -11.772 -46.551 1.00 57.25 69 ARG A O 1
ATOM 560 N N . ASP A 1 70 ? 23.398 -9.765 -45.631 1.00 57.69 70 ASP A N 1
ATOM 561 C CA . ASP A 1 70 ? 24.869 -9.753 -45.744 1.00 57.69 70 ASP A CA 1
ATOM 562 C C . ASP A 1 70 ? 25.570 -8.859 -44.681 1.00 57.69 70 ASP A C 1
ATOM 564 O O . ASP A 1 70 ? 26.723 -8.463 -44.848 1.00 57.69 70 ASP A O 1
ATOM 568 N N . SER A 1 71 ? 24.906 -8.496 -43.572 1.00 63.94 71 SER A N 1
ATOM 569 C CA . SER A 1 71 ? 25.454 -7.571 -42.562 1.00 63.94 71 SER A CA 1
ATOM 570 C C . SER A 1 71 ? 25.194 -8.015 -41.123 1.00 63.94 71 SER A C 1
ATOM 572 O O . SER A 1 71 ? 24.052 -8.261 -40.743 1.00 63.94 71 SER A O 1
ATOM 574 N N . ASP A 1 72 ? 26.246 -8.032 -40.301 1.00 72.50 72 ASP A N 1
ATOM 575 C CA . ASP A 1 72 ? 26.153 -8.335 -38.870 1.00 72.50 72 ASP A CA 1
ATOM 576 C C . ASP A 1 72 ? 25.689 -7.098 -38.083 1.00 72.50 72 ASP A C 1
ATOM 578 O O . ASP A 1 72 ? 26.477 -6.201 -37.765 1.00 72.50 72 ASP A O 1
ATOM 582 N N . ARG A 1 73 ? 24.384 -7.007 -37.816 1.00 81.88 73 ARG A N 1
ATOM 583 C CA . ARG A 1 73 ? 23.789 -5.893 -37.071 1.00 81.88 73 ARG A CA 1
ATOM 584 C C . ARG A 1 73 ? 23.413 -6.355 -35.666 1.00 81.88 73 ARG A C 1
ATOM 586 O O . ARG A 1 73 ? 22.811 -7.410 -35.485 1.00 81.88 73 ARG A O 1
ATOM 593 N N . HIS A 1 74 ? 23.762 -5.560 -34.661 1.00 82.50 74 HIS A N 1
ATOM 594 C CA . HIS A 1 74 ? 23.409 -5.826 -33.266 1.00 82.50 74 HIS A CA 1
ATOM 595 C C . HIS A 1 74 ? 22.488 -4.734 -32.748 1.00 82.50 74 HIS A C 1
ATOM 597 O O . HIS A 1 74 ? 22.722 -3.545 -32.964 1.00 82.50 74 HIS A O 1
ATOM 603 N N . LEU A 1 75 ? 21.466 -5.157 -32.023 1.00 85.69 75 LEU A N 1
ATOM 604 C CA . LEU A 1 75 ? 20.637 -4.307 -31.197 1.00 85.69 75 LEU A CA 1
ATOM 605 C C . LEU A 1 75 ? 21.140 -4.409 -29.758 1.00 85.69 75 LEU A C 1
ATOM 607 O O . LEU A 1 75 ? 21.274 -5.514 -29.223 1.00 85.69 75 LEU A O 1
ATOM 611 N N . LEU A 1 76 ? 21.403 -3.266 -29.134 1.00 88.19 76 LEU A N 1
ATOM 612 C CA . LEU A 1 76 ? 21.814 -3.179 -27.740 1.00 88.19 76 LEU A CA 1
ATOM 613 C C . LEU A 1 76 ? 20.914 -2.179 -27.013 1.00 88.19 76 LEU A C 1
ATOM 615 O O . LEU A 1 76 ? 20.716 -1.065 -27.484 1.00 88.19 76 LEU A O 1
ATOM 619 N N . LEU A 1 77 ? 20.377 -2.575 -25.866 1.00 87.56 77 LEU A N 1
ATOM 620 C CA . LEU A 1 77 ? 19.621 -1.719 -24.959 1.00 87.56 77 LEU A CA 1
ATOM 621 C C . LEU A 1 77 ? 20.299 -1.777 -23.592 1.00 87.56 77 LEU A C 1
ATOM 623 O O . LEU A 1 77 ? 20.429 -2.860 -23.025 1.00 87.56 77 LEU A O 1
ATOM 627 N N . VAL A 1 78 ? 20.733 -0.630 -23.075 1.00 89.69 78 VAL A N 1
ATOM 628 C CA . VAL A 1 78 ? 21.402 -0.513 -21.770 1.00 89.69 78 VAL A CA 1
ATOM 629 C C . VAL A 1 78 ? 20.673 0.481 -20.878 1.00 89.69 78 VAL A C 1
ATOM 631 O O . VAL A 1 78 ? 20.076 1.449 -21.359 1.00 89.69 78 VAL A O 1
ATOM 634 N N . SER A 1 79 ? 20.738 0.264 -19.569 1.00 87.12 79 SER A N 1
ATOM 635 C CA . SER A 1 79 ? 20.291 1.258 -18.601 1.00 87.12 79 SER A CA 1
ATOM 636 C C . SER A 1 79 ? 21.287 2.415 -18.493 1.00 87.12 79 SER A C 1
ATOM 638 O O . SER A 1 79 ? 22.489 2.240 -18.723 1.00 87.12 79 SER A O 1
ATOM 640 N N . TRP A 1 80 ? 20.806 3.596 -18.093 1.00 87.31 80 TRP A N 1
ATOM 641 C CA . TRP A 1 80 ? 21.684 4.718 -17.736 1.00 87.31 80 TRP A CA 1
ATOM 642 C C . TRP A 1 80 ? 22.711 4.325 -16.675 1.00 87.31 80 TRP A C 1
ATOM 644 O O . TRP A 1 80 ? 23.888 4.635 -16.826 1.00 87.31 80 TRP A O 1
ATOM 654 N N . THR A 1 81 ? 22.289 3.590 -15.645 1.00 82.88 81 THR A N 1
ATOM 655 C CA . THR A 1 81 ? 23.180 3.105 -14.584 1.00 82.88 81 THR A CA 1
ATOM 656 C C . THR A 1 81 ? 24.293 2.228 -15.148 1.00 82.88 81 THR A C 1
ATOM 658 O O . THR A 1 81 ? 25.461 2.507 -14.901 1.00 82.88 81 THR A O 1
ATOM 661 N N . GLY A 1 82 ? 23.951 1.239 -15.983 1.00 83.06 82 GLY A N 1
ATOM 662 C CA . GLY A 1 82 ? 24.938 0.334 -16.572 1.00 83.06 82 GLY A CA 1
ATOM 663 C C . GLY A 1 82 ? 25.933 1.054 -17.483 1.00 83.06 82 GLY A C 1
ATOM 664 O O . GLY A 1 82 ? 27.125 0.758 -17.452 1.00 83.06 82 GLY A O 1
ATOM 665 N N . LEU A 1 83 ? 25.474 2.042 -18.258 1.00 87.94 83 LEU A N 1
ATOM 666 C CA . LEU A 1 83 ? 26.364 2.860 -19.084 1.00 87.94 83 LEU A CA 1
ATOM 667 C C . LEU A 1 83 ? 27.315 3.714 -18.234 1.00 87.94 83 LEU A C 1
ATOM 669 O O . LEU A 1 83 ? 28.510 3.767 -18.521 1.00 87.94 83 LEU A O 1
ATOM 673 N N . LEU A 1 84 ? 26.795 4.387 -17.207 1.00 88.50 84 LEU A N 1
ATOM 674 C CA . LEU A 1 84 ? 27.587 5.275 -16.355 1.00 88.50 84 LEU A CA 1
ATOM 675 C C . LEU A 1 84 ? 28.636 4.504 -15.545 1.00 88.50 84 LEU A C 1
ATOM 677 O O . LEU A 1 84 ? 29.757 4.986 -15.422 1.00 88.50 84 LEU A O 1
ATOM 681 N N . ASP A 1 85 ? 28.319 3.293 -15.081 1.00 85.25 85 ASP A N 1
ATOM 682 C CA . ASP A 1 85 ? 29.273 2.423 -14.380 1.00 85.25 85 ASP A CA 1
ATOM 683 C C . ASP A 1 85 ? 30.459 2.038 -15.282 1.00 85.25 85 ASP A C 1
ATOM 685 O O . ASP A 1 85 ? 31.615 2.057 -14.852 1.00 85.25 85 ASP A O 1
ATOM 689 N N . ILE A 1 86 ? 30.192 1.742 -16.560 1.00 86.69 86 ILE A N 1
ATOM 690 C CA . ILE A 1 86 ? 31.239 1.437 -17.545 1.00 86.69 86 ILE A CA 1
ATOM 691 C C . ILE A 1 86 ? 32.111 2.670 -17.805 1.00 86.69 86 ILE A C 1
ATOM 693 O O . ILE A 1 86 ? 33.337 2.551 -17.853 1.00 86.69 86 ILE A O 1
ATOM 697 N N . LEU A 1 87 ? 31.498 3.847 -17.966 1.00 87.44 87 LEU A N 1
ATOM 698 C CA . LEU A 1 87 ? 32.229 5.096 -18.198 1.00 87.44 87 LEU A CA 1
ATOM 699 C C . LEU A 1 87 ? 33.117 5.465 -17.003 1.00 87.44 87 LEU A C 1
ATOM 701 O O . LEU A 1 87 ? 34.251 5.888 -17.204 1.00 87.44 87 LEU A O 1
ATOM 705 N N . GLU A 1 88 ? 32.642 5.240 -15.778 1.00 86.38 88 GLU A N 1
ATOM 706 C CA . GLU A 1 88 ? 33.387 5.535 -14.549 1.00 86.38 88 GLU A CA 1
ATOM 707 C C . GLU A 1 88 ? 34.619 4.640 -14.404 1.00 86.38 88 GLU A C 1
ATOM 709 O O . GLU A 1 88 ? 35.694 5.102 -14.021 1.00 86.38 88 GLU A O 1
ATOM 714 N N . CYS A 1 89 ? 34.488 3.365 -14.783 1.00 85.25 89 CYS A N 1
ATOM 715 C CA . CYS A 1 89 ? 35.615 2.437 -14.828 1.00 85.25 89 CYS A CA 1
ATOM 716 C C . CYS A 1 89 ? 36.623 2.788 -15.934 1.00 85.25 89 CYS A C 1
ATOM 718 O O . CYS A 1 89 ? 37.822 2.559 -15.764 1.00 85.25 89 CYS A O 1
ATOM 720 N N . ALA A 1 90 ? 36.144 3.291 -17.076 1.00 88.38 90 ALA A N 1
ATOM 721 C CA . ALA A 1 90 ? 36.977 3.607 -18.233 1.00 88.38 90 ALA A CA 1
ATOM 722 C C . ALA A 1 90 ? 37.786 4.900 -18.046 1.00 88.38 90 ALA A C 1
ATOM 724 O O . ALA A 1 90 ? 38.934 4.959 -18.490 1.00 88.38 90 ALA A O 1
ATOM 725 N N . ASP A 1 91 ? 37.211 5.908 -17.384 1.00 88.50 91 ASP A N 1
ATOM 726 C CA . ASP A 1 91 ? 37.891 7.167 -17.078 1.00 88.50 91 ASP A CA 1
ATOM 727 C C . ASP A 1 91 ? 37.536 7.693 -15.672 1.00 88.50 91 ASP A C 1
ATOM 729 O O . ASP A 1 91 ? 36.594 8.477 -15.501 1.00 88.50 91 ASP A O 1
ATOM 733 N N . PRO A 1 92 ? 38.339 7.337 -14.650 1.00 85.25 92 PRO A N 1
ATOM 734 C CA . PRO A 1 92 ? 38.166 7.847 -13.291 1.00 85.25 92 PRO A CA 1
ATOM 735 C C . PRO A 1 92 ? 38.262 9.379 -13.180 1.00 85.25 92 PRO A C 1
ATOM 737 O O . PRO A 1 92 ? 37.792 9.954 -12.198 1.00 85.25 92 PRO A O 1
ATOM 740 N N . GLY A 1 93 ? 38.863 10.062 -14.165 1.00 88.62 93 GLY A N 1
ATOM 741 C CA . GLY A 1 93 ? 38.949 11.523 -14.213 1.00 88.62 93 GLY A CA 1
ATOM 742 C C . GLY A 1 93 ? 37.596 12.207 -14.426 1.00 88.62 93 GLY A C 1
ATOM 743 O O . GLY A 1 93 ? 37.452 13.378 -14.080 1.00 88.62 93 GLY A O 1
ATOM 744 N N . MET A 1 94 ? 36.596 11.475 -14.927 1.00 89.56 94 MET A N 1
ATOM 745 C CA . MET A 1 94 ? 35.234 11.964 -15.162 1.00 89.56 94 MET A CA 1
ATOM 746 C C . MET A 1 94 ? 34.268 11.675 -14.003 1.00 89.56 94 MET A C 1
ATOM 748 O O . MET A 1 94 ? 33.073 11.936 -14.127 1.00 89.56 94 MET A O 1
ATOM 752 N N . ALA A 1 95 ? 34.748 11.159 -12.864 1.00 87.44 95 ALA A N 1
ATOM 753 C CA . ALA A 1 95 ? 33.889 10.700 -11.767 1.00 87.44 95 ALA A CA 1
ATOM 754 C C . ALA A 1 95 ? 32.883 11.762 -11.278 1.00 87.44 95 ALA A C 1
ATOM 756 O O . ALA A 1 95 ? 31.719 11.450 -11.034 1.00 87.44 95 ALA A O 1
ATOM 757 N N . ALA A 1 96 ? 33.295 13.032 -11.187 1.00 88.69 96 ALA A N 1
ATOM 758 C CA . ALA A 1 96 ? 32.406 14.117 -10.764 1.00 88.69 96 ALA A CA 1
ATOM 759 C C . ALA A 1 96 ? 31.273 14.383 -11.775 1.00 88.69 96 ALA A C 1
ATOM 761 O O . ALA A 1 96 ? 30.117 14.544 -11.378 1.00 88.69 96 ALA A O 1
ATOM 762 N N . ASP A 1 97 ? 31.586 14.386 -13.073 1.00 91.50 97 ASP A N 1
ATOM 763 C CA . ASP A 1 97 ? 30.602 14.585 -14.142 1.00 91.50 97 ASP A CA 1
ATOM 764 C C . ASP A 1 97 ? 29.649 13.386 -14.237 1.00 91.50 97 ASP A C 1
ATOM 766 O O . ASP A 1 97 ? 28.433 13.548 -14.366 1.00 91.50 97 ASP A O 1
ATOM 770 N N . ILE A 1 98 ? 30.181 12.170 -14.086 1.00 91.44 98 ILE A N 1
ATOM 771 C CA . ILE A 1 98 ? 29.397 10.932 -14.041 1.00 91.44 98 ILE A CA 1
ATOM 772 C C . ILE A 1 98 ? 28.449 10.937 -12.843 1.00 91.44 98 ILE A C 1
ATOM 774 O O . ILE A 1 98 ? 27.279 10.586 -12.992 1.00 91.44 98 ILE A O 1
ATOM 778 N N . GLN A 1 99 ? 28.898 11.396 -11.674 1.00 89.06 99 GLN A N 1
ATOM 779 C CA . GLN A 1 99 ? 28.045 11.519 -10.495 1.00 89.06 99 GLN A CA 1
ATOM 780 C C . GLN A 1 99 ? 26.903 12.527 -10.712 1.00 89.06 99 GLN A C 1
ATOM 782 O O . GLN A 1 99 ? 25.773 12.275 -10.285 1.00 89.06 99 GLN A O 1
ATOM 787 N N . GLN A 1 100 ? 27.152 13.638 -11.415 1.00 90.44 100 GLN A N 1
ATOM 788 C CA . GLN A 1 100 ? 26.095 14.583 -11.793 1.00 90.44 100 GLN A CA 1
ATOM 789 C C . GLN A 1 100 ? 25.089 13.964 -12.769 1.00 90.44 100 GLN A C 1
ATOM 791 O O . GLN A 1 100 ? 23.880 14.061 -12.544 1.00 90.44 100 GLN A O 1
ATOM 796 N N . LEU A 1 101 ? 25.569 13.297 -13.824 1.00 89.31 101 LEU A N 1
ATOM 797 C CA . LEU A 1 101 ? 24.713 12.600 -14.789 1.00 89.31 101 LEU A CA 1
ATOM 798 C C . LEU A 1 101 ? 23.888 11.499 -14.123 1.00 89.31 101 LEU A C 1
ATOM 800 O O . LEU A 1 101 ? 22.709 11.355 -14.436 1.00 89.31 101 LEU A O 1
ATOM 804 N N . ARG A 1 102 ? 24.465 10.781 -13.156 1.00 88.62 102 ARG A N 1
ATOM 805 C CA . ARG A 1 102 ? 23.765 9.770 -12.358 1.00 88.62 102 ARG A CA 1
ATOM 806 C C . ARG A 1 102 ? 22.606 10.387 -11.578 1.00 88.62 102 ARG A C 1
ATOM 808 O O . ARG A 1 102 ? 21.504 9.854 -11.617 1.00 88.62 102 ARG A O 1
ATOM 815 N N . GLY A 1 103 ? 22.821 11.544 -10.949 1.00 84.75 103 GLY A N 1
ATOM 816 C CA . GLY A 1 103 ? 21.757 12.276 -10.258 1.00 84.75 103 GLY A CA 1
ATOM 817 C C . GLY A 1 103 ? 20.640 12.765 -11.190 1.00 84.75 103 GLY A C 1
ATOM 818 O O . GLY A 1 103 ? 19.471 12.746 -10.811 1.00 84.75 103 GLY A O 1
ATOM 819 N N . LEU A 1 104 ? 20.976 13.183 -12.416 1.00 84.31 104 LEU A N 1
ATOM 820 C CA . LEU A 1 104 ? 19.985 13.581 -13.426 1.00 84.31 104 LEU A CA 1
ATOM 821 C C . LEU A 1 104 ? 19.189 12.382 -13.953 1.00 84.31 104 LEU A C 1
ATOM 823 O O . LEU A 1 104 ? 17.963 12.452 -14.022 1.00 84.31 104 LEU A O 1
ATOM 827 N N . ALA A 1 105 ? 19.875 11.285 -14.280 1.00 83.12 105 ALA A N 1
ATOM 828 C CA . ALA A 1 105 ? 19.250 10.051 -14.741 1.00 83.12 105 ALA A CA 1
ATOM 829 C C . ALA A 1 105 ? 18.320 9.467 -13.670 1.00 83.12 105 ALA A C 1
ATOM 831 O O . ALA A 1 105 ? 17.190 9.112 -13.978 1.00 83.12 105 ALA A O 1
ATOM 832 N N . GLN A 1 106 ? 18.747 9.455 -12.404 1.00 79.56 106 GLN A N 1
ATOM 833 C CA . GLN A 1 106 ? 17.931 8.958 -11.299 1.00 79.56 106 GLN A CA 1
ATOM 834 C C . GLN A 1 106 ? 16.639 9.766 -11.121 1.00 79.56 106 GLN A C 1
ATOM 836 O O . GLN A 1 106 ? 15.569 9.175 -11.025 1.00 79.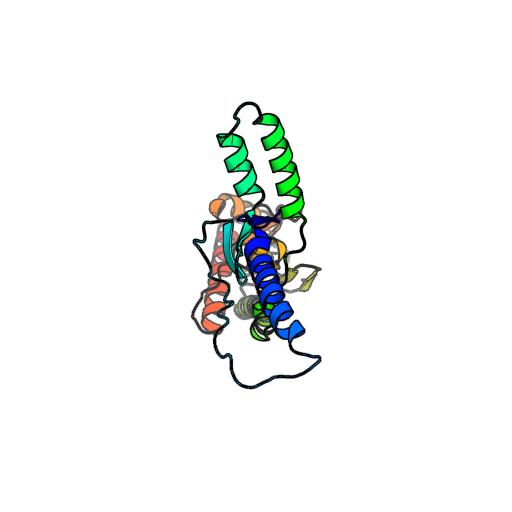56 106 GLN A O 1
ATOM 841 N N . ARG A 1 107 ? 16.703 11.105 -11.143 1.00 76.19 107 ARG A N 1
ATOM 842 C CA . ARG A 1 107 ? 15.489 11.942 -11.059 1.00 76.19 107 ARG A CA 1
ATOM 843 C C . ARG A 1 107 ? 14.532 11.688 -12.218 1.00 76.19 107 ARG A C 1
ATOM 845 O O . ARG A 1 107 ? 13.323 11.636 -12.021 1.00 76.19 107 ARG A O 1
ATOM 852 N N . GLN A 1 108 ? 15.072 11.521 -13.424 1.00 74.50 108 GLN A N 1
ATOM 853 C CA . 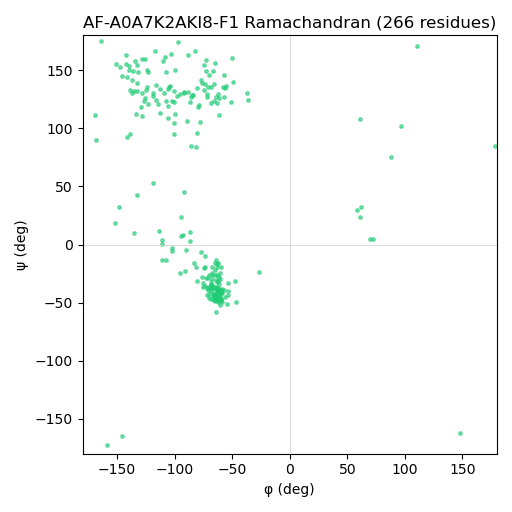GLN A 1 108 ? 14.259 11.212 -14.594 1.00 74.50 108 GLN A CA 1
ATOM 854 C C . GLN A 1 108 ? 13.604 9.827 -14.479 1.00 74.50 108 GLN A C 1
ATOM 856 O O . GLN A 1 108 ? 12.469 9.668 -14.918 1.00 74.50 108 GLN A O 1
ATOM 861 N N . ASP A 1 109 ? 14.294 8.847 -13.891 1.00 73.25 109 ASP A N 1
ATOM 862 C CA . ASP A 1 109 ? 13.773 7.498 -13.655 1.00 73.25 109 ASP A CA 1
ATOM 863 C C . ASP A 1 109 ? 12.697 7.475 -12.553 1.00 73.25 109 ASP A C 1
ATOM 865 O O . ASP A 1 109 ? 11.695 6.780 -12.711 1.00 73.25 109 ASP A O 1
ATOM 869 N N . GLU A 1 110 ? 12.868 8.249 -11.476 1.00 70.69 110 GLU A N 1
ATOM 870 C CA . GLU A 1 110 ? 11.917 8.359 -10.355 1.00 70.69 110 GLU A CA 1
ATOM 871 C C . GLU A 1 110 ? 10.600 9.046 -10.758 1.00 70.69 110 GLU A C 1
ATOM 873 O O . GLU A 1 110 ? 9.525 8.645 -10.313 1.00 70.69 110 GLU A O 1
ATOM 878 N N . GLU A 1 111 ? 10.661 10.059 -11.626 1.00 69.25 111 GLU A N 1
ATOM 879 C CA . GLU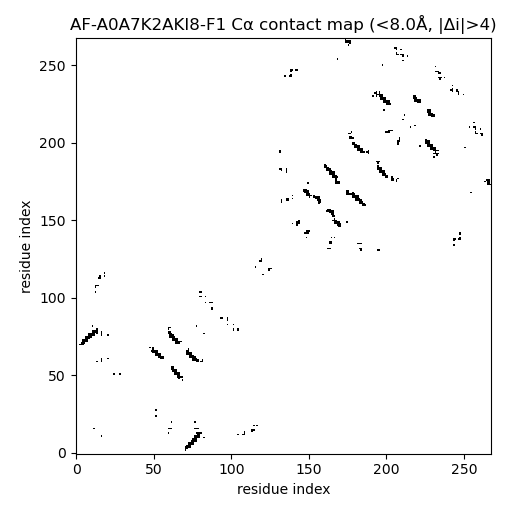 A 1 111 ? 9.481 10.796 -12.106 1.00 69.25 111 GLU A CA 1
ATOM 880 C C . GLU A 1 111 ? 8.867 10.195 -13.385 1.00 69.25 111 GLU A C 1
ATOM 882 O O . GLU A 1 111 ? 7.831 10.660 -13.877 1.00 69.25 111 GLU A O 1
ATOM 887 N N . ALA A 1 112 ? 9.494 9.167 -13.964 1.00 70.19 112 ALA A N 1
ATOM 888 C CA . ALA A 1 112 ? 9.029 8.575 -15.206 1.00 70.19 112 ALA A CA 1
ATOM 889 C C . ALA A 1 112 ? 7.697 7.843 -15.017 1.00 70.19 112 ALA A C 1
ATOM 891 O O . ALA A 1 112 ? 7.527 7.002 -14.138 1.00 70.19 112 ALA A O 1
ATOM 892 N N . PHE A 1 113 ? 6.777 8.059 -15.961 1.00 72.94 113 PHE A N 1
ATOM 893 C CA . PHE A 1 113 ? 5.643 7.157 -16.151 1.00 72.94 113 PHE A CA 1
ATOM 894 C C . PHE A 1 113 ? 6.151 5.712 -16.264 1.00 72.94 113 PHE A C 1
ATOM 896 O O . PHE A 1 113 ? 6.977 5.420 -17.138 1.00 72.94 113 PHE A O 1
ATOM 903 N N . LEU A 1 114 ? 5.664 4.828 -15.397 1.00 75.38 114 LEU A N 1
ATOM 904 C CA . LEU A 1 114 ? 5.930 3.399 -15.488 1.00 75.38 114 LEU A CA 1
ATOM 905 C C . LEU A 1 114 ? 5.016 2.808 -16.569 1.00 75.38 114 LEU A C 1
ATOM 907 O O . LEU A 1 114 ? 3.794 2.936 -16.460 1.00 75.38 114 LEU A O 1
ATOM 911 N N . PRO A 1 115 ? 5.571 2.206 -17.636 1.00 73.19 115 PRO A N 1
ATOM 912 C CA . PRO A 1 115 ? 4.757 1.571 -18.662 1.00 73.19 115 PRO A CA 1
ATOM 913 C C . PRO A 1 115 ? 3.867 0.478 -18.068 1.00 73.19 115 PRO A C 1
ATOM 915 O O . PRO A 1 115 ? 4.340 -0.342 -17.285 1.00 73.19 115 PRO A O 1
ATOM 918 N N . ILE A 1 116 ? 2.599 0.445 -18.483 1.00 78.50 116 ILE A N 1
ATOM 919 C CA . ILE A 1 116 ? 1.649 -0.577 -18.035 1.00 78.50 116 ILE A CA 1
ATOM 920 C C . ILE A 1 116 ? 2.110 -1.939 -18.555 1.00 78.50 116 ILE A C 1
ATOM 922 O O . ILE A 1 116 ? 2.251 -2.144 -19.764 1.00 78.50 116 ILE A O 1
ATOM 926 N N . HIS A 1 117 ? 2.313 -2.889 -17.650 1.00 76.62 117 HIS A N 1
ATOM 927 C CA . HIS A 1 117 ? 2.701 -4.243 -18.006 1.00 76.62 117 HIS A CA 1
ATOM 928 C C . HIS A 1 117 ? 1.476 -5.020 -18.537 1.00 76.62 117 HIS A C 1
ATOM 930 O O . HIS A 1 117 ? 0.392 -4.920 -17.962 1.00 76.62 117 HIS A O 1
ATOM 936 N N . PRO A 1 118 ? 1.591 -5.880 -19.573 1.00 76.94 118 PRO A N 1
ATOM 937 C CA . PRO A 1 118 ? 0.434 -6.583 -20.150 1.00 76.94 118 PRO A CA 1
ATOM 938 C C . PRO A 1 118 ? -0.413 -7.375 -19.138 1.00 76.94 118 PRO A C 1
ATOM 940 O O . PRO A 1 118 ? -1.633 -7.451 -19.262 1.00 76.94 118 PRO A O 1
ATOM 943 N N . LYS A 1 119 ? 0.220 -7.935 -18.097 1.00 77.69 119 LYS A N 1
ATOM 944 C CA . LYS A 1 119 ? -0.478 -8.635 -16.996 1.00 77.69 119 LYS A CA 1
ATOM 945 C C . LYS A 1 119 ? -1.383 -7.721 -16.155 1.00 77.69 119 LYS A C 1
ATOM 947 O O . LYS A 1 119 ? -2.290 -8.229 -15.506 1.00 77.69 119 LYS A O 1
ATOM 952 N N . GLU A 1 120 ? -1.155 -6.411 -16.159 1.00 83.12 120 GLU A N 1
ATOM 953 C CA . GLU A 1 120 ? -1.965 -5.415 -15.440 1.00 83.12 120 GLU A CA 1
ATOM 954 C C . GLU A 1 120 ? -3.233 -5.028 -16.217 1.00 83.12 120 GLU A C 1
ATOM 956 O O . GLU A 1 120 ? -4.201 -4.558 -15.625 1.00 83.12 120 GLU A O 1
ATOM 961 N N . LEU A 1 121 ? -3.260 -5.285 -17.531 1.00 86.19 121 LEU A N 1
ATOM 962 C CA . LEU A 1 121 ? -4.445 -5.124 -18.384 1.00 86.19 121 LEU A CA 1
ATOM 963 C C . LEU A 1 121 ? -5.387 -6.338 -18.332 1.00 86.19 121 LEU A C 1
ATOM 965 O O . LEU A 1 121 ? -6.538 -6.252 -18.765 1.00 86.19 121 LEU A O 1
ATOM 969 N N . GLY A 1 122 ? -4.908 -7.475 -17.818 1.00 86.75 122 GLY A N 1
ATOM 970 C CA . GLY A 1 122 ? -5.718 -8.674 -17.614 1.00 86.75 122 GLY A CA 1
ATOM 971 C C . GLY A 1 122 ? -6.784 -8.454 -16.535 1.00 86.75 122 GLY A C 1
ATOM 972 O O . GLY A 1 122 ? -6.558 -7.694 -15.592 1.00 86.75 122 GLY A O 1
ATOM 973 N N . PRO A 1 123 ? -7.954 -9.114 -16.617 1.00 88.25 123 PRO A N 1
ATOM 974 C CA . PRO A 1 123 ? -9.046 -8.904 -15.668 1.00 88.25 123 PRO A CA 1
ATOM 975 C C . PRO A 1 123 ? -8.707 -9.345 -14.236 1.00 88.25 123 PRO A C 1
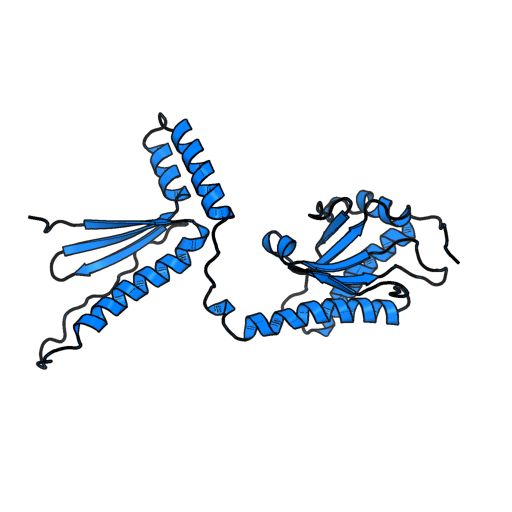ATOM 977 O O . PRO A 1 123 ? -9.410 -8.972 -13.299 1.00 88.25 123 PRO A O 1
ATOM 980 N N . GLU A 1 124 ? -7.658 -10.140 -14.035 1.00 87.25 124 GLU A N 1
ATOM 981 C CA . GLU A 1 124 ? -7.203 -10.614 -12.729 1.00 87.25 124 GLU A CA 1
ATOM 982 C C . GLU A 1 124 ? -6.757 -9.462 -11.826 1.00 87.25 124 GLU A C 1
ATOM 984 O O . GLU A 1 124 ? -7.090 -9.461 -10.641 1.00 87.25 124 GLU A O 1
ATOM 989 N N . PHE A 1 125 ? -6.042 -8.475 -12.372 1.00 85.56 125 PHE A N 1
ATOM 990 C CA . PHE A 1 125 ? -5.536 -7.331 -11.614 1.00 85.56 125 PHE A CA 1
ATOM 991 C C . PHE A 1 125 ? -6.665 -6.447 -11.042 1.00 85.56 125 PHE A C 1
ATOM 993 O O . PHE A 1 125 ? -6.774 -6.356 -9.815 1.00 85.56 125 PHE A O 1
ATOM 1000 N N . PRO A 1 126 ? -7.588 -5.883 -11.851 1.00 87.25 126 PRO A N 1
ATOM 1001 C CA . PRO A 1 126 ? -8.681 -5.065 -11.333 1.00 87.25 126 PRO A CA 1
ATOM 1002 C C . PRO A 1 126 ? -9.685 -5.874 -10.506 1.00 87.25 126 PRO A C 1
ATOM 1004 O O . PRO A 1 126 ? -10.332 -5.308 -9.632 1.00 87.25 126 PRO A O 1
ATOM 1007 N N . ARG A 1 127 ? -9.811 -7.196 -10.713 1.00 90.31 127 ARG A N 1
ATOM 1008 C CA . ARG A 1 127 ? -10.647 -8.047 -9.846 1.00 90.31 127 ARG A CA 1
ATOM 1009 C C . ARG A 1 127 ? -10.093 -8.167 -8.431 1.00 90.31 127 ARG A C 1
ATOM 1011 O O . ARG A 1 127 ? -10.891 -8.350 -7.521 1.00 90.31 127 ARG A O 1
ATOM 1018 N N . ARG A 1 128 ? -8.772 -8.085 -8.231 1.00 87.31 128 ARG A N 1
ATOM 1019 C CA . ARG A 1 128 ? -8.133 -8.202 -6.906 1.00 87.31 128 ARG A CA 1
ATOM 1020 C C . ARG A 1 128 ? -8.297 -6.947 -6.052 1.00 87.31 128 ARG A C 1
ATOM 1022 O O . ARG A 1 128 ? -8.442 -7.073 -4.841 1.00 87.31 128 ARG A O 1
ATOM 1029 N N . LEU A 1 129 ? -8.325 -5.760 -6.658 1.00 89.69 129 LEU A N 1
ATOM 1030 C CA . LEU A 1 129 ? -8.371 -4.495 -5.913 1.00 89.69 129 LEU A CA 1
ATOM 1031 C C . LEU A 1 129 ? -9.605 -4.365 -4.992 1.00 89.69 129 LEU A C 1
ATOM 1033 O O . LEU A 1 129 ? -9.413 -4.090 -3.807 1.00 89.69 129 LEU A O 1
ATOM 1037 N N . PRO A 1 130 ? -10.848 -4.654 -5.436 1.00 92.38 130 PRO A N 1
ATOM 1038 C CA . PRO A 1 130 ? -12.012 -4.612 -4.550 1.00 92.38 130 PRO A CA 1
ATOM 1039 C C . PRO A 1 130 ? -11.935 -5.593 -3.375 1.00 92.38 130 PRO A C 1
ATOM 1041 O O . PRO A 1 130 ? -12.506 -5.322 -2.321 1.00 92.38 130 PRO A O 1
ATOM 1044 N N . TRP A 1 131 ? -11.230 -6.722 -3.519 1.00 92.88 131 TRP A N 1
ATOM 1045 C CA . TRP A 1 131 ? -11.046 -7.669 -2.414 1.00 92.88 131 TRP A CA 1
ATOM 1046 C C . TRP A 1 131 ? -10.168 -7.100 -1.306 1.00 92.88 131 TRP A C 1
ATOM 1048 O O . TRP A 1 131 ? -10.419 -7.398 -0.142 1.00 92.88 131 TRP A O 1
ATOM 1058 N N . LEU A 1 132 ? -9.189 -6.252 -1.636 1.00 93.94 132 LEU A N 1
ATOM 1059 C CA . LEU A 1 132 ? -8.379 -5.565 -0.628 1.00 93.94 132 LEU A CA 1
ATOM 1060 C C . LEU A 1 132 ? -9.232 -4.588 0.189 1.00 93.94 132 LEU A C 1
ATOM 1062 O O . LEU A 1 132 ? -9.149 -4.571 1.413 1.00 93.94 132 LEU A O 1
ATOM 1066 N N . TRP A 1 133 ? -10.112 -3.828 -0.468 1.00 94.56 133 TRP A N 1
ATOM 1067 C CA . TRP A 1 133 ? -11.056 -2.941 0.223 1.00 94.56 133 TRP A CA 1
ATOM 1068 C C . TRP A 1 133 ? -12.036 -3.728 1.090 1.00 94.56 133 TRP A C 1
ATOM 1070 O O . TRP A 1 133 ? -12.261 -3.387 2.250 1.00 94.56 133 TRP A O 1
ATOM 1080 N N . ARG A 1 134 ? -12.549 -4.844 0.563 1.00 95.94 134 ARG A N 1
ATOM 1081 C CA . ARG A 1 134 ? -13.424 -5.743 1.312 1.00 95.94 134 ARG A CA 1
ATOM 1082 C C . ARG A 1 134 ? -12.732 -6.336 2.542 1.00 95.94 134 ARG A C 1
ATOM 1084 O O . ARG A 1 134 ? -13.369 -6.433 3.583 1.00 95.94 134 ARG A O 1
ATOM 1091 N N . LEU A 1 135 ? -11.447 -6.690 2.457 1.00 96.94 135 LEU A N 1
ATOM 1092 C CA . LEU A 1 135 ? -10.682 -7.174 3.611 1.00 96.94 135 LEU A CA 1
ATOM 1093 C C . LEU A 1 135 ? -10.633 -6.134 4.732 1.00 96.94 135 LEU A C 1
ATOM 1095 O O . LEU A 1 135 ? -10.791 -6.501 5.894 1.00 96.94 135 LEU A O 1
ATOM 1099 N N . VAL A 1 136 ? -10.458 -4.852 4.397 1.00 97.31 136 VAL A N 1
ATOM 1100 C CA . VAL A 1 136 ? -10.499 -3.764 5.385 1.00 97.31 136 VAL A CA 1
ATOM 1101 C C . VAL A 1 136 ? -11.865 -3.707 6.073 1.00 97.31 136 VAL A C 1
ATOM 1103 O O . VAL A 1 136 ? -11.941 -3.721 7.305 1.00 97.31 136 VAL A O 1
ATOM 1106 N N . ASP A 1 137 ? -12.943 -3.672 5.289 1.00 97.25 137 ASP A N 1
ATOM 1107 C CA . ASP A 1 137 ? -14.312 -3.595 5.803 1.00 97.25 137 ASP A CA 1
ATOM 1108 C C . ASP A 1 137 ? -14.683 -4.807 6.662 1.00 97.25 137 ASP A C 1
ATOM 1110 O O . ASP A 1 137 ? -15.207 -4.653 7.771 1.00 97.25 137 ASP A O 1
ATOM 1114 N N . ASP A 1 138 ? -14.395 -6.014 6.176 1.00 98.12 138 ASP A N 1
ATOM 1115 C CA . ASP A 1 138 ? -14.711 -7.255 6.873 1.00 98.12 138 ASP A CA 1
ATOM 1116 C C . ASP A 1 138 ? -13.862 -7.400 8.146 1.00 98.12 138 ASP A C 1
ATOM 1118 O O . ASP A 1 138 ? -14.365 -7.897 9.158 1.00 98.12 138 ASP A O 1
ATOM 1122 N N . ALA A 1 139 ? -12.606 -6.933 8.151 1.00 97.94 139 ALA A N 1
ATOM 1123 C CA . ALA A 1 139 ? -11.752 -6.973 9.338 1.00 97.94 139 ALA A CA 1
ATOM 1124 C C . ALA A 1 139 ? -12.289 -6.072 10.450 1.00 97.94 139 ALA A C 1
ATOM 1126 O O . ALA A 1 139 ? -12.445 -6.527 11.589 1.00 97.94 139 ALA A O 1
ATOM 1127 N N . VAL A 1 140 ? -12.641 -4.825 10.118 1.00 97.19 140 VAL A N 1
ATOM 1128 C CA . VAL A 1 140 ? -13.238 -3.895 11.085 1.00 97.19 140 VAL A CA 1
ATOM 1129 C C . VAL A 1 140 ? -14.599 -4.410 11.550 1.00 97.19 140 VAL A C 1
ATOM 1131 O O . VAL A 1 140 ? -14.862 -4.449 12.751 1.00 97.19 140 VAL A O 1
ATOM 1134 N N . SER A 1 141 ? -15.434 -4.913 10.637 1.00 97.50 141 SER A N 1
ATOM 1135 C CA . SER A 1 141 ? -16.749 -5.476 10.976 1.00 97.50 141 SER A CA 1
ATOM 1136 C C . SER A 1 141 ? -16.637 -6.685 11.907 1.00 97.50 141 SER A C 1
ATOM 1138 O O . SER A 1 141 ? -17.413 -6.824 12.855 1.00 97.50 141 SER A O 1
ATOM 1140 N N . ARG A 1 142 ? -15.637 -7.549 11.693 1.00 97.31 142 ARG A N 1
ATOM 1141 C CA . ARG A 1 142 ? -15.352 -8.703 12.558 1.00 97.31 142 ARG A CA 1
ATOM 1142 C C . ARG A 1 142 ? -14.830 -8.270 13.931 1.00 97.31 142 ARG A C 1
ATOM 1144 O O . ARG A 1 142 ? -15.168 -8.915 14.924 1.00 97.31 142 ARG A O 1
ATOM 1151 N N . GLY A 1 143 ? -14.052 -7.191 14.020 1.00 95.81 143 GLY A N 1
ATOM 1152 C CA . GLY A 1 143 ? -13.645 -6.592 15.294 1.00 95.81 143 GLY A CA 1
ATOM 1153 C C . GLY A 1 143 ? -14.813 -5.985 16.080 1.00 95.81 143 GLY A C 1
ATOM 1154 O O . GLY A 1 143 ? -14.966 -6.274 17.270 1.00 95.81 143 GLY A O 1
ATOM 1155 N N . VAL A 1 144 ? -15.696 -5.249 15.396 1.00 95.69 144 VAL A N 1
ATOM 1156 C CA . VAL A 1 144 ? -16.935 -4.685 15.965 1.00 95.69 144 VAL A CA 1
ATOM 1157 C C . VAL A 1 144 ? -17.870 -5.794 16.448 1.00 95.69 144 VAL A C 1
ATOM 1159 O O . VAL A 1 144 ? -18.334 -5.767 17.587 1.00 95.69 144 VAL A O 1
ATOM 1162 N N . GLY A 1 145 ? -18.083 -6.836 15.637 1.00 95.19 145 GLY A N 1
ATOM 1163 C CA . GLY A 1 145 ? -18.898 -7.997 16.013 1.00 95.19 145 GLY A CA 1
ATOM 1164 C C . GLY A 1 145 ? -18.356 -8.750 17.235 1.00 95.19 145 GLY A C 1
ATOM 1165 O O . GLY A 1 145 ? -19.126 -9.301 18.021 1.00 95.19 145 GLY A O 1
ATOM 1166 N N . LYS A 1 146 ? -17.033 -8.726 17.439 1.00 94.50 146 LYS A N 1
ATOM 1167 C CA . LYS A 1 146 ? -16.351 -9.272 18.624 1.00 94.50 146 LYS A CA 1
ATOM 1168 C C . LYS A 1 146 ? -16.260 -8.279 19.798 1.00 94.50 146 LYS A C 1
ATOM 1170 O O . LYS A 1 146 ? -15.683 -8.636 20.823 1.00 94.50 146 LYS A O 1
ATOM 1175 N N . LYS A 1 147 ? -16.835 -7.077 19.675 1.00 92.44 147 LYS A N 1
ATOM 1176 C CA . LYS A 1 147 ? -16.953 -6.036 20.718 1.00 92.44 147 LYS A CA 1
ATOM 1177 C C . LYS A 1 147 ? -15.635 -5.483 21.273 1.00 92.44 147 LYS A C 1
ATOM 1179 O O . LYS A 1 147 ? -15.618 -4.968 22.388 1.00 92.44 147 LYS A O 1
ATOM 1184 N N . TRP A 1 148 ? -14.544 -5.575 20.516 1.00 92.81 148 TRP A N 1
ATOM 1185 C CA . TRP A 1 148 ? -13.271 -4.937 20.888 1.00 92.81 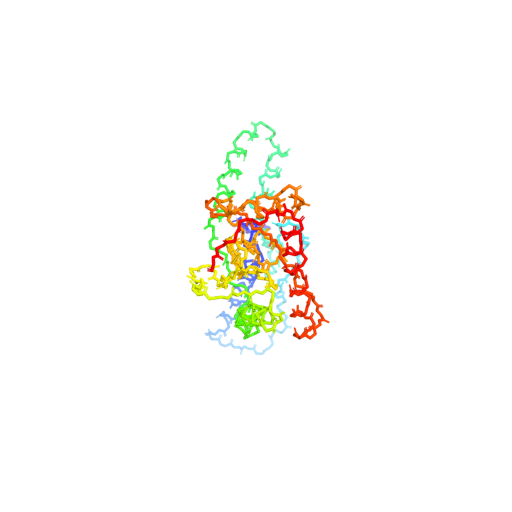148 TRP A CA 1
ATOM 1186 C C . TRP A 1 148 ? -12.885 -3.766 19.969 1.00 92.81 148 TRP A C 1
ATOM 1188 O O . TRP A 1 148 ? -11.819 -3.170 20.114 1.00 92.81 148 TRP A O 1
ATOM 1198 N N . MET A 1 149 ? -13.768 -3.429 19.027 1.00 94.62 149 MET A N 1
ATOM 1199 C CA . MET A 1 149 ? -13.702 -2.225 18.210 1.00 94.62 149 MET A CA 1
ATOM 1200 C C . MET A 1 149 ? -15.063 -1.529 18.187 1.00 94.62 149 MET A C 1
ATOM 1202 O O . MET A 1 149 ? -16.103 -2.187 18.259 1.00 94.62 149 MET A O 1
ATOM 1206 N N . THR A 1 150 ? -15.054 -0.219 17.958 1.00 93.44 150 THR A N 1
ATOM 1207 C CA . THR A 1 150 ? -16.234 0.553 17.551 1.00 93.44 150 THR A CA 1
ATOM 1208 C C . THR A 1 150 ? -15.904 1.459 16.365 1.00 93.44 150 THR A C 1
ATOM 1210 O O . THR A 1 150 ? -14.776 1.933 16.220 1.00 93.44 150 THR A O 1
ATOM 1213 N N . THR A 1 151 ? -16.895 1.697 15.507 1.00 94.38 151 THR A N 1
ATOM 1214 C CA . THR A 1 151 ? -16.843 2.688 14.418 1.00 94.38 151 THR A CA 1
ATOM 1215 C C . THR A 1 151 ? -17.827 3.835 14.652 1.00 94.38 151 THR A C 1
ATOM 1217 O O . THR A 1 151 ? -18.135 4.591 13.734 1.00 94.38 151 THR A O 1
ATOM 1220 N N . GLU A 1 152 ? -18.395 3.933 15.853 1.00 90.69 152 GLU A N 1
ATOM 1221 C CA . GLU A 1 152 ? -19.375 4.961 16.190 1.00 90.69 152 GLU A CA 1
ATOM 1222 C C . GLU A 1 152 ? -18.755 6.360 16.086 1.00 90.69 152 GLU A C 1
ATOM 1224 O O . GLU A 1 152 ? -17.664 6.610 16.591 1.00 90.69 152 GLU A O 1
ATOM 1229 N N . GLY A 1 153 ? -19.428 7.262 15.366 1.00 86.12 153 GLY A N 1
ATOM 1230 C CA . GLY A 1 153 ? -18.922 8.613 15.101 1.00 86.12 153 GLY A CA 1
ATOM 1231 C C . GLY A 1 153 ? -17.721 8.685 14.147 1.00 86.12 153 GLY A C 1
ATOM 1232 O O . GLY A 1 153 ? -17.195 9.776 13.931 1.00 86.12 153 GLY A O 1
ATOM 1233 N N . LEU A 1 154 ? -17.291 7.564 13.556 1.00 89.44 154 LEU A N 1
ATOM 1234 C CA . LEU A 1 154 ? -16.133 7.494 12.666 1.00 89.44 154 LEU A CA 1
ATOM 1235 C C . LEU A 1 154 ? -16.562 7.251 11.215 1.00 89.44 154 LEU A C 1
ATOM 1237 O O . LEU A 1 154 ? -17.346 6.352 10.911 1.00 89.44 154 LEU A O 1
ATOM 1241 N N . ALA A 1 155 ? -16.033 8.066 10.304 1.00 86.56 155 ALA A N 1
ATOM 1242 C CA . ALA A 1 155 ? -16.314 7.961 8.877 1.00 86.56 155 ALA A CA 1
ATOM 1243 C C . ALA A 1 155 ? -15.443 6.894 8.188 1.00 86.56 155 ALA A C 1
ATOM 1245 O O . ALA A 1 155 ? -14.434 6.429 8.719 1.00 86.56 155 ALA A O 1
ATOM 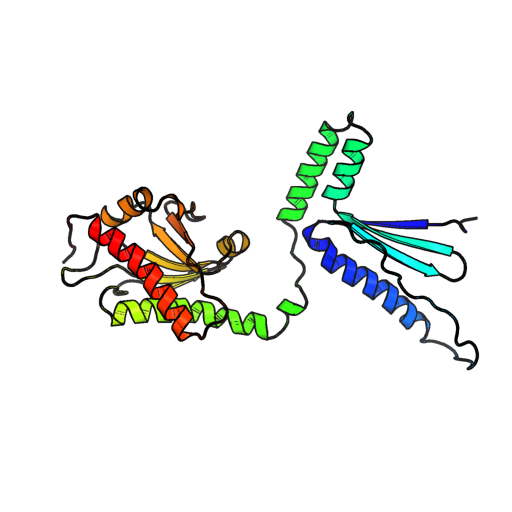1246 N N . VAL A 1 156 ? -15.816 6.534 6.961 1.00 88.94 156 VAL A N 1
ATOM 1247 C CA . VAL A 1 156 ? -14.920 5.834 6.028 1.00 88.94 156 VAL A CA 1
ATOM 1248 C C . VAL A 1 156 ? -13.886 6.838 5.509 1.00 88.94 156 VAL A C 1
ATOM 1250 O O . VAL A 1 156 ? -14.241 7.977 5.205 1.00 88.94 156 VAL A O 1
ATOM 1253 N N . GLY A 1 157 ? -12.617 6.437 5.414 1.00 85.88 157 GLY A N 1
ATOM 1254 C CA . GLY A 1 157 ? -11.552 7.265 4.844 1.00 85.88 157 GLY A CA 1
ATOM 1255 C C . GLY A 1 157 ? -11.252 6.836 3.412 1.00 85.88 157 GLY A C 1
ATOM 1256 O O . GLY A 1 157 ? -10.931 5.676 3.175 1.00 85.88 157 GLY A O 1
ATOM 1257 N N . GLN A 1 158 ? -11.356 7.752 2.452 1.00 85.88 158 GLN A N 1
ATOM 1258 C CA . GLN A 1 158 ? -11.046 7.483 1.046 1.00 85.88 158 GLN A CA 1
ATOM 1259 C C . GLN A 1 158 ? -10.353 8.687 0.405 1.00 85.88 158 GLN A C 1
ATOM 1261 O O . GLN A 1 158 ? -10.698 9.835 0.696 1.00 85.88 158 GLN A O 1
ATOM 1266 N N . GLY A 1 159 ? -9.403 8.424 -0.490 1.00 85.19 159 GLY A N 1
ATOM 1267 C CA . GLY A 1 159 ? -8.646 9.453 -1.195 1.00 85.19 159 GLY A CA 1
ATOM 1268 C C . GLY A 1 159 ? -8.012 8.939 -2.485 1.00 85.19 159 GLY A C 1
ATOM 1269 O O . GLY A 1 159 ? -8.259 7.817 -2.915 1.00 85.19 159 GLY A O 1
ATOM 1270 N N . ARG A 1 160 ? -7.181 9.778 -3.115 1.00 78.00 160 ARG A N 1
ATOM 1271 C CA . ARG A 1 160 ? -6.603 9.521 -4.449 1.00 78.00 160 ARG A CA 1
ATOM 1272 C C . ARG A 1 160 ? -5.733 8.255 -4.528 1.00 78.00 160 ARG A C 1
ATOM 1274 O O . ARG A 1 160 ? -5.601 7.703 -5.612 1.00 78.00 160 ARG A O 1
ATOM 1281 N N . GLY A 1 161 ? -5.178 7.804 -3.405 1.00 85.94 161 GLY A N 1
ATOM 1282 C CA . GLY A 1 161 ? -4.270 6.656 -3.330 1.00 85.94 161 GLY A CA 1
ATOM 1283 C C . GLY A 1 161 ? -4.564 5.698 -2.177 1.00 85.94 161 GLY A C 1
ATOM 1284 O O . GLY A 1 161 ? -3.753 4.825 -1.902 1.00 85.94 161 GLY A O 1
ATOM 1285 N N . HIS A 1 162 ? -5.695 5.842 -1.481 1.00 91.38 162 HIS A N 1
ATOM 1286 C CA . HIS A 1 162 ? -5.990 4.988 -0.334 1.00 91.38 162 HIS A CA 1
ATOM 1287 C C . HIS A 1 162 ? -7.487 4.783 -0.111 1.00 91.38 162 HIS A C 1
ATOM 1289 O O . HIS A 1 162 ? -8.325 5.622 -0.454 1.00 91.38 162 HIS A O 1
ATOM 1295 N N . TYR A 1 163 ? -7.795 3.671 0.542 1.00 95.44 163 TYR A N 1
ATOM 1296 C CA . TYR A 1 163 ? -9.120 3.323 1.036 1.00 95.44 163 TYR A CA 1
ATOM 1297 C C . TYR A 1 163 ? -8.980 2.700 2.420 1.00 95.44 163 TYR A C 1
ATOM 1299 O O . TYR A 1 163 ? -8.156 1.807 2.606 1.00 95.44 163 TYR A O 1
ATOM 1307 N N . GLY A 1 164 ? -9.786 3.122 3.390 1.00 96.25 164 GLY A N 1
ATOM 1308 C CA . GLY A 1 164 ? -9.679 2.592 4.738 1.00 96.25 164 GLY A CA 1
ATOM 1309 C C . GLY A 1 164 ? -10.865 2.857 5.654 1.00 96.25 164 GLY A C 1
ATOM 1310 O O . GLY A 1 164 ? -11.809 3.586 5.338 1.00 96.25 164 GLY A O 1
ATOM 1311 N N . ARG A 1 165 ? -10.784 2.280 6.852 1.00 96.44 165 ARG A N 1
ATOM 1312 C CA . ARG A 1 165 ? -11.790 2.402 7.907 1.00 96.44 165 ARG A CA 1
ATOM 1313 C C . ARG A 1 165 ? -11.151 2.882 9.198 1.00 96.44 165 ARG A C 1
ATOM 1315 O O . ARG A 1 165 ? -10.207 2.274 9.706 1.00 96.44 165 ARG A O 1
ATOM 1322 N N . TYR A 1 166 ? -11.706 3.964 9.737 1.00 94.25 166 TYR A N 1
ATOM 1323 C CA . TYR A 1 166 ? -11.402 4.400 11.090 1.00 94.25 166 TYR A CA 1
ATOM 1324 C C . TYR A 1 166 ? -12.131 3.510 12.096 1.00 94.25 166 TYR A C 1
ATOM 1326 O O . TYR A 1 166 ? -13.298 3.163 11.901 1.00 94.25 166 TYR A O 1
ATOM 1334 N N . PHE A 1 167 ? -11.447 3.163 13.180 1.00 93.94 167 PHE A N 1
ATOM 1335 C CA . PHE A 1 167 ? -12.030 2.457 14.314 1.00 93.94 167 PHE A CA 1
ATOM 1336 C C . PHE A 1 167 ? -11.348 2.887 15.614 1.00 93.94 167 PHE A C 1
ATOM 1338 O O . PHE A 1 167 ? -10.181 3.274 15.621 1.00 93.94 167 PHE A O 1
ATOM 1345 N N . ALA A 1 168 ? -12.069 2.801 16.724 1.00 90.69 168 ALA A N 1
ATOM 1346 C CA . ALA A 1 168 ? -11.508 2.938 18.061 1.00 90.69 168 ALA A CA 1
ATOM 1347 C C . ALA A 1 168 ? -11.480 1.570 18.747 1.00 90.69 168 ALA A C 1
ATOM 1349 O O . ALA A 1 168 ? -12.337 0.720 18.489 1.00 90.69 168 ALA A O 1
ATOM 1350 N N . ILE A 1 169 ? -10.495 1.351 19.617 1.00 89.44 169 ILE A N 1
ATOM 1351 C CA . ILE A 1 169 ? -10.441 0.158 20.465 1.00 89.44 169 ILE A CA 1
ATOM 1352 C C . ILE A 1 169 ? -11.489 0.314 21.566 1.00 89.44 169 ILE A C 1
ATOM 1354 O O . ILE A 1 169 ? -11.563 1.358 22.211 1.00 89.44 169 ILE A O 1
ATOM 1358 N N . SER A 1 170 ? -12.284 -0.725 21.791 1.00 86.06 170 SER A N 1
ATOM 1359 C CA . SER A 1 170 ? -13.257 -0.784 22.880 1.00 86.06 170 SER A CA 1
ATOM 1360 C C . SER A 1 170 ? -13.033 -2.031 23.724 1.00 86.06 170 SER A C 1
ATOM 1362 O O . SER A 1 170 ? -12.454 -3.014 23.267 1.00 86.06 170 SER A O 1
ATOM 1364 N N . ASP A 1 171 ? -13.529 -2.028 24.950 1.00 79.12 171 ASP A N 1
ATOM 1365 C CA . ASP A 1 171 ? -13.626 -3.223 25.780 1.00 79.12 171 ASP A CA 1
ATOM 1366 C C . ASP A 1 171 ? -14.886 -3.162 26.662 1.00 79.12 171 ASP A C 1
ATOM 1368 O O . ASP A 1 171 ? -15.814 -2.394 26.411 1.00 79.12 171 ASP A O 1
ATOM 1372 N N . LYS A 1 172 ? -14.953 -4.012 27.692 1.00 75.56 172 LYS A N 1
ATOM 1373 C CA . LYS A 1 172 ? -16.065 -4.025 28.660 1.00 75.56 172 LYS A CA 1
ATOM 1374 C C . LYS A 1 172 ? -16.189 -2.725 29.471 1.00 75.56 172 LYS A C 1
ATOM 1376 O O . LYS A 1 172 ? -17.191 -2.527 30.148 1.00 75.56 172 LYS A O 1
ATOM 1381 N N . ASP A 1 173 ? -15.135 -1.923 29.473 1.00 71.50 173 ASP A N 1
ATOM 1382 C CA . ASP A 1 173 ? -14.867 -0.826 30.385 1.00 71.50 173 ASP A CA 1
ATOM 1383 C C . ASP A 1 173 ? -15.046 0.547 29.707 1.00 71.50 173 ASP A C 1
ATOM 1385 O O . ASP A 1 173 ? -15.130 1.559 30.409 1.00 71.50 173 ASP A O 1
ATOM 1389 N N . GLY A 1 174 ? -15.146 0.580 28.374 1.00 79.94 174 GLY A N 1
ATOM 1390 C CA . GLY A 1 174 ? -15.480 1.758 27.577 1.00 79.94 174 GLY A CA 1
ATOM 1391 C C . GLY A 1 174 ? -14.812 1.758 26.200 1.00 79.94 174 GLY A C 1
ATOM 1392 O O . GLY A 1 174 ? -14.349 0.730 25.703 1.00 79.94 174 GLY A O 1
ATOM 1393 N N . VAL A 1 175 ? -14.761 2.937 25.578 1.00 83.00 175 VAL A N 1
ATOM 1394 C CA . VAL A 1 175 ? -14.002 3.185 24.344 1.00 83.00 175 VAL A CA 1
ATOM 1395 C C . VAL A 1 175 ? -12.696 3.879 24.714 1.00 83.00 175 VAL A C 1
ATOM 1397 O O . VAL A 1 175 ? -12.688 4.828 25.496 1.00 83.00 175 VAL A O 1
ATOM 1400 N N . MET A 1 176 ? -11.579 3.391 24.182 1.00 77.94 176 MET A N 1
ATOM 1401 C CA . MET A 1 176 ? -10.273 3.997 24.410 1.00 77.94 176 MET A CA 1
ATOM 1402 C C . MET A 1 176 ? -10.191 5.312 23.633 1.00 77.94 176 MET A C 1
ATOM 1404 O O . MET A 1 176 ? -10.469 5.330 22.433 1.00 77.94 176 MET A O 1
ATOM 1408 N N . ASP A 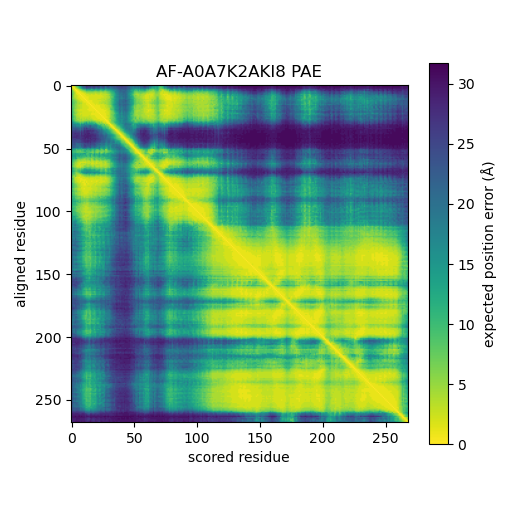1 177 ? -9.798 6.404 24.293 1.00 76.25 177 ASP A N 1
ATOM 1409 C CA . ASP A 1 177 ? -9.738 7.699 23.620 1.00 76.25 177 ASP A CA 1
ATOM 1410 C C . ASP A 1 177 ? -8.736 7.644 22.447 1.00 76.25 177 ASP A C 1
ATOM 1412 O O . ASP A 1 177 ? -7.562 7.305 22.624 1.00 76.25 177 ASP A O 1
ATOM 1416 N N . GLY A 1 178 ? -9.191 8.016 21.247 1.00 79.62 178 GLY A N 1
ATOM 1417 C CA . GLY A 1 178 ? -8.406 7.977 20.013 1.00 79.62 178 GLY A CA 1
ATOM 1418 C C . GLY A 1 178 ? -8.865 6.916 19.015 1.00 79.62 178 GLY A C 1
ATOM 1419 O O . GLY A 1 178 ? -9.701 6.070 19.311 1.00 79.62 178 GLY A O 1
ATOM 1420 N N . PHE A 1 179 ? -8.310 6.967 17.807 1.00 86.25 179 PHE A N 1
ATOM 1421 C CA . PHE A 1 179 ? -8.692 6.079 16.713 1.00 86.25 179 PHE A CA 1
ATOM 1422 C C . PHE A 1 179 ? -7.475 5.606 15.921 1.00 86.25 179 PHE A C 1
ATOM 1424 O O . PHE A 1 179 ? -6.443 6.277 15.846 1.00 86.25 179 PHE A O 1
ATOM 1431 N N . LEU A 1 180 ? -7.644 4.442 15.312 1.00 90.19 180 LEU A N 1
ATOM 1432 C CA . LEU A 1 180 ? -6.749 3.816 14.355 1.00 90.19 180 LEU A CA 1
ATOM 1433 C C . LEU A 1 180 ? -7.401 3.852 12.975 1.00 90.19 180 LEU A C 1
ATOM 1435 O O . LEU A 1 180 ? -8.625 3.959 12.858 1.00 90.19 180 LEU A O 1
ATOM 1439 N N . PHE A 1 181 ? -6.590 3.747 11.930 1.00 93.56 181 PHE A N 1
ATOM 1440 C CA . PHE A 1 181 ? -7.072 3.680 10.558 1.00 93.56 181 PHE A CA 1
ATOM 1441 C C . PHE A 1 181 ? -6.458 2.472 9.860 1.00 93.56 181 PHE A C 1
ATOM 1443 O O . PHE A 1 181 ? -5.255 2.433 9.633 1.00 93.56 181 PHE A O 1
ATOM 1450 N N . LEU A 1 182 ? -7.278 1.462 9.567 1.00 96.31 182 LEU A N 1
ATOM 1451 C CA . LEU A 1 182 ? -6.861 0.330 8.742 1.00 96.31 182 LEU A CA 1
ATOM 1452 C C . LEU A 1 182 ? -7.101 0.702 7.283 1.00 96.31 182 LEU A C 1
ATOM 1454 O O . LEU A 1 182 ? -8.241 1.006 6.924 1.00 96.31 182 LEU A O 1
ATOM 1458 N N . CYS A 1 183 ? -6.069 0.666 6.447 1.00 95.56 183 CYS A N 1
ATOM 1459 C CA . CYS A 1 183 ? -6.192 1.081 5.058 1.00 95.56 183 CYS A CA 1
ATOM 1460 C C . CYS A 1 183 ? -5.386 0.236 4.081 1.00 95.56 183 CYS A C 1
ATOM 1462 O O . CYS A 1 183 ? -4.373 -0.368 4.423 1.00 95.56 183 CYS A O 1
ATOM 1464 N N . VAL A 1 184 ? -5.863 0.238 2.840 1.00 95.69 184 VAL A N 1
ATOM 1465 C CA . VAL A 1 184 ? -5.046 0.014 1.654 1.00 95.69 184 VAL A CA 1
ATOM 1466 C C . VAL A 1 184 ? -4.460 1.361 1.253 1.00 95.69 184 VAL A C 1
ATOM 1468 O O . VAL A 1 184 ? -5.227 2.314 1.102 1.00 95.69 184 VAL A O 1
ATOM 1471 N N . ASP A 1 185 ? -3.144 1.446 1.081 1.00 93.50 185 ASP A N 1
ATOM 1472 C CA . ASP A 1 185 ? -2.442 2.676 0.691 1.00 93.50 185 ASP A CA 1
ATOM 1473 C C . ASP A 1 185 ? -1.441 2.352 -0.428 1.00 93.50 185 ASP A C 1
ATOM 1475 O O . ASP A 1 185 ? -0.501 1.586 -0.225 1.00 93.50 185 ASP A O 1
ATOM 1479 N N . PHE A 1 186 ? -1.698 2.863 -1.635 1.00 90.75 186 PHE A N 1
ATOM 1480 C CA . PHE A 1 186 ? -0.911 2.547 -2.829 1.00 90.75 186 PHE A CA 1
ATOM 1481 C C . PHE A 1 186 ? 0.465 3.211 -2.819 1.00 90.75 186 PHE A C 1
ATOM 1483 O O . PHE A 1 186 ? 1.394 2.643 -3.388 1.00 90.75 186 PHE A O 1
ATOM 1490 N N . ASP A 1 187 ? 0.606 4.365 -2.164 1.00 88.38 187 ASP A N 1
ATOM 1491 C CA . ASP A 1 187 ? 1.890 5.060 -2.084 1.00 88.38 187 ASP A CA 1
ATOM 1492 C C . ASP A 1 187 ? 2.833 4.290 -1.151 1.00 88.38 187 ASP A C 1
ATOM 1494 O O . ASP A 1 187 ? 3.983 4.039 -1.501 1.00 88.38 187 ASP A O 1
ATOM 1498 N N . LEU A 1 188 ? 2.321 3.818 -0.008 1.00 89.44 188 LEU A N 1
ATOM 1499 C CA . LEU A 1 188 ? 3.088 2.952 0.893 1.00 89.44 188 LEU A CA 1
ATOM 1500 C C . LEU A 1 188 ? 3.343 1.565 0.290 1.00 89.44 188 LEU A C 1
ATOM 1502 O O . LEU A 1 188 ? 4.420 0.999 0.459 1.00 89.44 188 LEU A O 1
ATOM 1506 N N . TRP A 1 189 ? 2.376 1.010 -0.447 1.00 91.50 189 TRP A N 1
ATOM 1507 C CA . TRP A 1 189 ? 2.552 -0.282 -1.114 1.00 91.50 189 TRP A CA 1
ATOM 1508 C C . TRP A 1 189 ? 3.579 -0.230 -2.252 1.00 91.50 189 TRP A C 1
ATOM 1510 O O . TRP A 1 189 ? 4.214 -1.236 -2.547 1.00 91.50 189 TRP A O 1
ATOM 1520 N N . ALA A 1 190 ? 3.790 0.929 -2.879 1.00 86.38 190 ALA A N 1
ATOM 1521 C CA . ALA A 1 190 ? 4.822 1.075 -3.902 1.00 86.38 190 ALA A CA 1
ATOM 1522 C C . ALA A 1 190 ? 6.245 0.888 -3.341 1.00 86.38 190 ALA A C 1
ATOM 1524 O O . ALA A 1 190 ? 7.145 0.502 -4.084 1.00 86.38 190 ALA A O 1
ATOM 1525 N N . THR A 1 191 ? 6.448 1.147 -2.045 1.00 81.44 191 THR A N 1
ATOM 1526 C CA . THR A 1 191 ? 7.751 1.029 -1.370 1.00 81.44 191 THR A CA 1
ATOM 1527 C C . THR A 1 191 ? 7.833 -0.117 -0.363 1.00 81.44 191 THR A C 1
ATOM 1529 O O . THR A 1 191 ? 8.929 -0.443 0.082 1.00 81.44 191 THR A O 1
ATOM 1532 N N . GLY A 1 192 ? 6.700 -0.710 0.018 1.00 84.06 192 GLY A N 1
ATOM 1533 C CA . GLY A 1 192 ? 6.611 -1.777 1.013 1.00 84.06 192 GLY A CA 1
ATOM 1534 C C . GLY A 1 192 ? 6.090 -3.101 0.451 1.00 84.06 192 GLY A C 1
ATOM 1535 O O . GLY A 1 192 ? 5.496 -3.173 -0.619 1.00 84.06 192 GLY A O 1
ATOM 1536 N N . ASP A 1 193 ? 6.241 -4.170 1.230 1.00 86.25 193 ASP A N 1
ATOM 1537 C CA . ASP A 1 193 ? 5.898 -5.536 0.802 1.00 86.25 193 ASP A CA 1
ATOM 1538 C C . ASP A 1 193 ? 4.417 -5.914 1.034 1.00 86.25 193 ASP A C 1
ATOM 1540 O O . ASP A 1 193 ? 4.033 -7.084 0.935 1.00 86.25 193 ASP A O 1
ATOM 1544 N N . THR A 1 194 ? 3.551 -4.950 1.370 1.00 92.69 194 THR A N 1
ATOM 1545 C CA . THR A 1 194 ? 2.121 -5.197 1.620 1.00 92.69 194 THR A CA 1
ATOM 1546 C C . THR A 1 194 ? 1.220 -4.036 1.184 1.00 92.69 194 THR A C 1
ATOM 1548 O O . THR A 1 194 ? 1.593 -2.873 1.338 1.00 92.69 194 THR A O 1
ATOM 1551 N N . PRO A 1 195 ? -0.003 -4.321 0.686 1.00 93.94 195 PRO A N 1
ATOM 1552 C CA . PRO A 1 195 ? -1.001 -3.290 0.423 1.00 93.94 195 PRO A CA 1
ATOM 1553 C C . PRO A 1 195 ? -1.659 -2.731 1.686 1.00 93.94 195 PRO A C 1
ATOM 1555 O O . PRO A 1 195 ? -2.277 -1.674 1.598 1.00 93.94 195 PRO A O 1
ATOM 1558 N N . LEU A 1 196 ? -1.617 -3.444 2.821 1.00 95.62 196 LEU A N 1
ATOM 1559 C CA . LEU A 1 196 ? -2.384 -3.101 4.022 1.00 95.62 196 LEU A CA 1
ATOM 1560 C C . LEU A 1 196 ? -1.525 -2.480 5.116 1.00 95.62 196 LEU A C 1
ATOM 1562 O O . LEU A 1 196 ? -0.483 -3.012 5.492 1.00 95.62 196 LEU A O 1
ATOM 1566 N N . TRP A 1 197 ? -2.057 -1.414 5.702 1.00 94.94 197 TRP A N 1
ATOM 1567 C CA . TRP A 1 197 ? -1.373 -0.593 6.687 1.00 94.94 197 TRP A CA 1
ATOM 1568 C C . TRP A 1 197 ? -2.315 -0.247 7.835 1.00 94.94 197 TRP A C 1
ATOM 1570 O O . TRP A 1 197 ? -3.508 0.004 7.642 1.00 94.94 197 TRP A O 1
ATOM 1580 N N . LEU A 1 198 ? -1.775 -0.245 9.050 1.00 93.75 198 LEU A N 1
ATOM 1581 C CA . LEU A 1 198 ? -2.444 0.273 10.231 1.00 93.75 198 LEU A CA 1
ATOM 1582 C C . LEU A 1 198 ? -1.823 1.616 10.603 1.00 93.75 198 LEU A C 1
ATOM 1584 O O . LEU A 1 198 ? -0.706 1.680 11.114 1.00 93.75 198 LEU A O 1
ATOM 1588 N N . ARG A 1 199 ? -2.584 2.680 10.376 1.00 91.56 199 ARG A N 1
ATOM 1589 C CA . ARG A 1 199 ? -2.178 4.055 10.628 1.00 91.56 199 ARG A CA 1
ATOM 1590 C C . ARG A 1 199 ? -2.576 4.505 12.029 1.00 91.56 199 ARG A C 1
ATOM 1592 O O . ARG A 1 199 ? -3.728 4.360 12.454 1.00 91.56 199 ARG A O 1
ATOM 1599 N N . ILE A 1 200 ? -1.614 5.092 12.734 1.00 86.06 200 ILE A N 1
ATOM 1600 C CA . ILE A 1 200 ? -1.714 5.515 14.133 1.00 86.06 200 ILE A CA 1
ATOM 1601 C C . ILE A 1 200 ? -1.326 6.986 14.227 1.00 86.06 200 ILE A C 1
ATOM 1603 O O . ILE A 1 200 ? -0.228 7.366 13.828 1.00 86.06 200 ILE A O 1
ATOM 1607 N N . LYS A 1 201 ? -2.203 7.835 14.768 1.00 78.75 201 LYS A N 1
ATOM 1608 C CA . LYS A 1 201 ? -1.880 9.255 14.964 1.00 78.75 201 LYS A CA 1
ATOM 1609 C C . LYS A 1 201 ? -0.833 9.417 16.083 1.00 78.75 201 LYS A C 1
ATOM 1611 O O . LYS A 1 201 ? -0.837 8.694 17.068 1.00 78.75 201 LYS A O 1
ATOM 1616 N N . ASN A 1 202 ? 0.064 10.386 15.985 1.00 65.00 202 ASN A N 1
ATOM 1617 C CA . ASN A 1 202 ? 1.056 10.708 17.017 1.00 65.00 202 ASN A CA 1
ATOM 1618 C C . ASN A 1 202 ? 0.409 11.368 18.239 1.00 65.00 202 ASN A C 1
ATOM 1620 O O . ASN A 1 202 ? 0.802 11.135 19.382 1.00 65.00 202 ASN A O 1
ATOM 1624 N N . ASN A 1 203 ? -0.598 12.209 17.993 1.00 61.12 203 ASN A N 1
ATOM 1625 C CA . ASN A 1 203 ? -1.255 13.002 19.027 1.00 61.12 203 ASN A CA 1
ATOM 1626 C C . ASN A 1 203 ? -2.515 12.332 19.597 1.00 61.12 203 ASN A C 1
ATOM 1628 O O . ASN A 1 203 ? -3.413 13.020 20.083 1.00 61.12 203 ASN A O 1
ATOM 1632 N N . VAL A 1 204 ? -2.625 11.001 19.506 1.00 62.59 204 VAL A N 1
ATOM 1633 C CA . VAL A 1 204 ? -3.683 10.301 20.238 1.00 62.59 204 VAL A CA 1
ATOM 1634 C C . VAL A 1 204 ? -3.381 10.277 21.748 1.00 62.59 204 VAL A C 1
ATOM 1636 O O . VAL A 1 204 ? -2.234 10.467 22.175 1.00 62.59 204 VAL A O 1
ATOM 1639 N N . PRO A 1 205 ? -4.416 10.071 22.572 1.00 57.62 205 PRO A N 1
ATOM 1640 C CA . PRO A 1 205 ? -4.329 9.903 24.020 1.00 57.62 205 PRO A CA 1
ATOM 1641 C C . PRO A 1 205 ? -3.278 8.864 24.446 1.00 57.62 205 PRO A C 1
ATOM 1643 O O . PRO A 1 205 ? -2.863 8.033 23.630 1.00 57.62 205 PRO A O 1
ATOM 1646 N N . PRO A 1 206 ? -2.816 8.898 25.714 1.00 59.00 206 PRO A N 1
ATOM 1647 C CA . PRO A 1 206 ? -1.604 8.210 26.174 1.00 59.00 206 PRO A CA 1
ATOM 1648 C C . PRO A 1 206 ? -1.474 6.742 25.748 1.00 59.00 206 PRO A C 1
ATOM 1650 O O . PRO A 1 206 ? -0.363 6.286 25.482 1.00 59.00 206 PRO A O 1
ATOM 1653 N N . GLY A 1 207 ? -2.589 6.022 25.603 1.00 57.50 207 GLY A N 1
ATOM 1654 C CA . GLY A 1 207 ? -2.568 4.600 25.274 1.00 57.50 207 GLY A CA 1
ATOM 1655 C C . GLY A 1 207 ? -1.976 4.224 23.925 1.00 57.50 207 GLY A C 1
ATOM 1656 O O . GLY A 1 207 ? -1.387 3.152 23.797 1.00 57.50 207 GLY A O 1
ATOM 1657 N N . TYR A 1 208 ? -2.018 5.124 22.945 1.00 67.12 208 TYR A N 1
ATOM 1658 C CA . TYR A 1 208 ? -1.382 4.895 21.648 1.00 67.12 208 TYR A CA 1
ATOM 1659 C C . TYR A 1 208 ? 0.066 5.407 21.602 1.00 67.12 208 TYR A C 1
ATOM 1661 O O . TYR A 1 208 ? 0.872 4.885 20.835 1.00 67.12 208 TYR A O 1
ATOM 1669 N N . LYS A 1 209 ? 0.449 6.363 22.466 1.00 66.06 209 LYS A N 1
ATOM 1670 C CA . LYS A 1 209 ? 1.830 6.889 22.530 1.00 66.06 209 LYS A CA 1
ATOM 1671 C C . LYS A 1 209 ? 2.845 5.808 22.897 1.00 66.06 209 LYS A C 1
ATOM 1673 O O . LYS A 1 209 ? 3.973 5.817 22.409 1.00 66.06 209 LYS A O 1
ATOM 1678 N N . HIS A 1 210 ? 2.441 4.852 23.732 1.00 66.81 210 HIS A N 1
ATOM 1679 C CA . HIS A 1 210 ? 3.302 3.747 24.147 1.00 66.81 210 HIS A CA 1
ATOM 1680 C C . HIS A 1 210 ? 3.518 2.694 23.052 1.00 66.81 210 HIS A C 1
ATOM 1682 O O . HIS A 1 210 ? 4.515 1.971 23.123 1.00 66.81 210 HIS A O 1
ATOM 1688 N N . LEU A 1 211 ? 2.663 2.629 22.020 1.00 72.44 211 LEU A N 1
ATOM 1689 C CA . LEU A 1 211 ? 2.844 1.692 20.904 1.00 72.44 211 LEU A CA 1
ATOM 1690 C C . LEU A 1 211 ? 4.182 1.918 20.200 1.00 72.44 211 LEU A C 1
ATOM 1692 O O . LEU A 1 211 ? 4.915 0.953 19.998 1.00 72.44 211 LEU A O 1
ATOM 1696 N N . LYS A 1 212 ? 4.573 3.182 19.981 1.00 69.00 212 LYS A N 1
ATOM 1697 C CA . LYS A 1 212 ? 5.884 3.523 19.406 1.00 69.00 212 LYS A CA 1
ATOM 1698 C C . LYS A 1 212 ? 7.046 2.965 20.230 1.00 69.00 212 LYS A C 1
ATOM 1700 O O . LYS A 1 212 ? 8.023 2.489 19.673 1.00 69.00 212 LYS A O 1
ATOM 1705 N N . SER A 1 213 ? 6.944 2.994 21.561 1.00 69.88 213 SER A N 1
ATOM 1706 C CA . SER A 1 213 ? 7.998 2.463 22.442 1.00 69.88 213 SER A CA 1
ATOM 1707 C C . SER A 1 213 ? 8.031 0.935 22.523 1.00 69.88 213 SER A C 1
ATOM 1709 O O . SER A 1 213 ? 9.089 0.366 22.776 1.00 69.88 213 SER A O 1
ATOM 1711 N N . LYS A 1 214 ? 6.889 0.264 22.321 1.00 72.19 214 LYS A N 1
ATOM 1712 C CA . LYS A 1 214 ? 6.761 -1.195 22.464 1.00 72.19 214 LYS A CA 1
ATOM 1713 C C . LYS A 1 214 ? 6.923 -1.952 21.151 1.00 72.19 214 LYS A C 1
ATOM 1715 O O . LYS A 1 214 ? 7.276 -3.126 21.182 1.00 72.19 214 LYS A O 1
ATOM 1720 N N . ILE A 1 215 ? 6.664 -1.296 20.022 1.00 72.69 215 ILE A N 1
ATOM 1721 C CA . ILE A 1 215 ? 6.737 -1.890 18.687 1.00 72.69 215 ILE A CA 1
ATOM 1722 C C . ILE A 1 215 ? 7.520 -0.991 17.700 1.00 72.69 215 ILE A C 1
ATOM 1724 O O . ILE A 1 215 ? 7.097 -0.824 16.558 1.00 72.69 215 ILE A O 1
ATOM 1728 N N . PRO A 1 216 ? 8.664 -0.389 18.093 1.00 63.31 216 PRO A N 1
ATOM 1729 C CA . PRO A 1 216 ? 9.369 0.570 17.239 1.00 63.31 216 PRO A CA 1
ATOM 1730 C C . PRO A 1 216 ? 9.861 -0.056 15.931 1.00 63.31 216 PRO A C 1
ATOM 1732 O O . PRO A 1 216 ? 9.900 0.619 14.913 1.00 63.31 216 PRO A O 1
ATOM 1735 N N . SER A 1 217 ? 10.202 -1.348 15.939 1.00 65.25 217 SER A N 1
ATOM 1736 C CA . SER A 1 217 ? 10.721 -2.056 14.765 1.00 65.25 217 SER A CA 1
ATOM 1737 C C . SER A 1 217 ? 9.672 -2.358 13.694 1.00 65.25 217 SER A C 1
ATOM 1739 O O . SER A 1 217 ? 10.046 -2.841 12.634 1.00 65.25 217 SER A O 1
ATOM 1741 N N . LEU A 1 218 ? 8.381 -2.148 13.978 1.00 68.06 218 LEU A N 1
ATOM 1742 C CA . LEU A 1 218 ? 7.299 -2.370 13.011 1.00 68.06 218 LEU A CA 1
ATOM 1743 C C . LEU A 1 218 ? 6.646 -1.060 12.558 1.00 68.06 218 LEU A C 1
ATOM 1745 O O . LEU A 1 218 ? 5.694 -1.114 11.796 1.00 68.06 218 LEU A O 1
ATOM 1749 N N . MET A 1 219 ? 7.088 0.101 13.048 1.00 73.88 219 MET A N 1
ATOM 1750 C CA . MET A 1 219 ? 6.456 1.382 12.727 1.00 73.88 219 MET A CA 1
ATOM 1751 C C . MET A 1 219 ? 7.339 2.188 11.781 1.00 73.88 219 MET A C 1
ATOM 1753 O O . MET A 1 219 ? 8.484 2.496 12.104 1.00 73.88 219 MET A O 1
ATOM 1757 N N . GLU A 1 220 ? 6.768 2.563 10.646 1.00 78.12 220 GLU A N 1
ATOM 1758 C CA . GLU A 1 220 ? 7.376 3.427 9.644 1.00 78.12 220 GLU A CA 1
ATOM 1759 C C . GLU A 1 220 ? 6.844 4.858 9.798 1.00 78.12 220 GLU A C 1
ATOM 1761 O O . GLU A 1 220 ? 5.728 5.090 10.287 1.00 78.12 220 GLU A O 1
ATOM 1766 N N . GLU A 1 221 ? 7.667 5.844 9.430 1.00 74.94 221 GLU A N 1
ATOM 1767 C CA . GLU A 1 221 ? 7.193 7.224 9.346 1.00 74.94 221 GLU A CA 1
ATOM 1768 C C . GLU A 1 221 ? 6.127 7.318 8.258 1.00 74.94 221 GLU A C 1
ATOM 1770 O O . GLU A 1 221 ? 6.334 6.893 7.124 1.00 74.94 221 GLU A O 1
ATOM 1775 N N . SER A 1 222 ? 4.965 7.860 8.621 1.00 78.44 222 SER A N 1
ATOM 1776 C CA . SER A 1 222 ? 3.883 8.031 7.663 1.00 78.44 222 SER A CA 1
ATOM 1777 C C . SER A 1 222 ? 4.201 9.166 6.698 1.00 78.44 222 SER A C 1
ATOM 1779 O O . SER A 1 222 ? 4.778 10.186 7.079 1.00 78.44 222 SER A O 1
ATOM 1781 N N . THR A 1 223 ? 3.696 9.057 5.472 1.00 72.56 223 THR A N 1
ATOM 1782 C CA . THR A 1 223 ? 3.613 10.196 4.546 1.00 72.56 223 THR A CA 1
ATOM 1783 C C . THR A 1 223 ? 2.673 11.295 5.065 1.00 72.56 223 THR A C 1
ATOM 1785 O O . THR A 1 223 ? 2.685 12.421 4.564 1.00 72.56 223 THR A O 1
ATOM 1788 N N . TRP A 1 224 ? 1.861 10.999 6.088 1.00 73.00 224 TRP A N 1
ATOM 1789 C CA . TRP A 1 224 ? 0.947 11.938 6.724 1.00 73.00 224 TRP A CA 1
ATOM 1790 C C . TRP A 1 224 ? 1.592 12.569 7.968 1.00 73.00 224 TRP A C 1
ATOM 1792 O O . TRP A 1 224 ? 2.033 11.840 8.862 1.00 73.00 224 TRP A O 1
ATOM 1802 N N . PRO A 1 225 ? 1.582 13.912 8.099 1.00 74.69 225 PRO A N 1
ATOM 1803 C CA . PRO A 1 225 ? 2.118 14.587 9.276 1.00 74.69 225 PRO A CA 1
ATOM 1804 C C . PRO A 1 225 ? 1.457 14.079 10.555 1.00 74.69 225 PRO A C 1
ATOM 1806 O O . PRO A 1 225 ? 0.233 13.970 10.624 1.00 74.69 225 PRO A O 1
ATOM 1809 N N . ASP A 1 226 ? 2.264 13.802 11.577 1.00 78.06 226 ASP A N 1
ATOM 1810 C CA . ASP A 1 226 ? 1.806 13.271 12.860 1.00 78.06 226 ASP A CA 1
ATOM 1811 C C . ASP A 1 226 ? 1.134 11.891 12.773 1.00 78.06 226 ASP A C 1
ATOM 1813 O O . ASP A 1 226 ? 0.255 11.595 13.583 1.00 78.06 226 ASP A O 1
ATOM 1817 N N . TYR A 1 227 ? 1.546 11.019 11.855 1.00 82.94 227 TYR A N 1
ATOM 1818 C CA . TYR A 1 227 ? 1.143 9.612 11.855 1.00 82.94 227 TYR A CA 1
ATOM 1819 C C . TYR A 1 227 ? 2.350 8.677 11.775 1.00 82.94 227 TYR A C 1
ATOM 1821 O O . TYR A 1 227 ? 3.439 9.060 11.351 1.00 82.94 227 TYR A O 1
ATOM 1829 N N . TYR A 1 228 ? 2.127 7.434 12.182 1.00 85.38 228 TYR A N 1
ATOM 1830 C CA . TYR A 1 228 ? 2.969 6.302 11.824 1.00 85.38 228 TYR A CA 1
ATOM 1831 C C . TYR A 1 228 ? 2.120 5.250 11.148 1.00 85.38 228 TYR A C 1
ATOM 1833 O O . TYR A 1 228 ? 0.953 5.068 11.513 1.00 85.38 228 TYR A O 1
ATOM 1841 N N . ASP A 1 229 ? 2.746 4.533 10.234 1.00 89.38 229 ASP A N 1
ATOM 1842 C CA . ASP A 1 229 ? 2.136 3.426 9.528 1.00 89.38 229 ASP A CA 1
ATOM 1843 C C . ASP A 1 229 ? 2.824 2.128 9.947 1.00 89.38 229 ASP A C 1
ATOM 1845 O O . ASP A 1 229 ? 4.043 2.054 10.073 1.00 89.38 229 ASP A O 1
ATOM 1849 N N . MET A 1 230 ? 2.025 1.109 10.247 1.00 90.44 230 MET A N 1
ATOM 1850 C CA . MET A 1 230 ? 2.510 -0.227 10.578 1.00 90.44 230 MET A CA 1
ATOM 1851 C C . MET A 1 230 ? 2.051 -1.189 9.476 1.00 90.44 230 MET A C 1
ATOM 1853 O O . MET A 1 230 ? 0.836 -1.302 9.271 1.00 90.44 230 MET A O 1
ATOM 1857 N N . PRO A 1 231 ? 2.960 -1.888 8.774 1.00 92.44 231 PRO A N 1
ATOM 1858 C CA . PRO A 1 231 ? 2.575 -2.822 7.731 1.00 92.44 231 PRO A CA 1
ATOM 1859 C C . PRO A 1 231 ? 1.808 -3.998 8.337 1.00 92.44 231 PRO A C 1
ATOM 1861 O O . PRO A 1 231 ? 2.165 -4.540 9.387 1.00 92.44 231 PRO A O 1
ATOM 1864 N N . ILE A 1 232 ? 0.741 -4.405 7.656 1.00 93.50 232 ILE A N 1
ATOM 1865 C CA . ILE A 1 232 ? -0.037 -5.595 7.982 1.00 93.50 232 ILE A CA 1
ATOM 1866 C C . ILE A 1 232 ? 0.154 -6.602 6.857 1.00 93.50 232 ILE A C 1
ATOM 1868 O O . ILE A 1 232 ? -0.289 -6.381 5.732 1.00 93.50 232 ILE A O 1
ATOM 1872 N N . TYR A 1 233 ? 0.805 -7.722 7.149 1.00 92.69 233 TYR A N 1
ATOM 1873 C CA . TYR A 1 233 ? 1.164 -8.692 6.118 1.00 92.69 233 TYR A CA 1
ATOM 1874 C C . TYR A 1 233 ? 0.009 -9.639 5.822 1.00 92.69 233 TYR A C 1
ATOM 1876 O O . TYR A 1 233 ? -0.558 -10.260 6.722 1.00 92.69 233 TYR A O 1
ATOM 1884 N N . LEU A 1 234 ? -0.330 -9.772 4.543 1.00 91.69 234 LEU A N 1
ATOM 1885 C CA . LEU A 1 234 ? -1.344 -10.713 4.090 1.00 91.69 234 LEU A CA 1
ATOM 1886 C C . LEU A 1 234 ? -0.764 -12.121 3.993 1.00 91.69 234 LEU A C 1
ATOM 1888 O O . LEU A 1 234 ? 0.303 -12.338 3.422 1.00 91.69 234 LEU A O 1
ATOM 1892 N N . ARG A 1 235 ? -1.507 -13.103 4.502 1.00 91.50 235 ARG A N 1
ATOM 1893 C CA . ARG A 1 235 ? -1.165 -14.509 4.302 1.00 91.50 235 ARG A CA 1
ATOM 1894 C C . ARG A 1 235 ? -1.435 -14.903 2.848 1.00 91.50 235 ARG A C 1
ATOM 1896 O O . ARG A 1 235 ? -2.548 -14.712 2.363 1.00 91.50 235 ARG A O 1
ATOM 1903 N N . THR A 1 236 ? -0.439 -15.466 2.172 1.00 90.00 236 THR A N 1
ATOM 1904 C CA . THR A 1 236 ? -0.566 -15.956 0.792 1.00 90.00 236 THR A CA 1
ATOM 1905 C C . THR A 1 236 ? -1.041 -17.408 0.760 1.00 90.00 236 THR A C 1
ATOM 1907 O O . THR A 1 236 ? -0.990 -18.110 1.772 1.00 90.00 236 THR A O 1
ATOM 1910 N N . ASP A 1 237 ? -1.524 -17.847 -0.405 1.00 91.62 237 ASP A N 1
ATOM 1911 C CA . ASP A 1 237 ? -1.850 -19.253 -0.702 1.00 91.62 237 ASP A CA 1
ATOM 1912 C C . ASP A 1 237 ? -2.893 -19.885 0.235 1.00 91.62 237 ASP A C 1
ATOM 1914 O O . ASP A 1 237 ? -2.898 -21.090 0.492 1.00 91.62 237 ASP A O 1
ATOM 1918 N N . VAL A 1 238 ? -3.797 -19.057 0.760 1.00 94.44 238 VAL A N 1
ATOM 1919 C CA . VAL A 1 238 ? -4.900 -19.478 1.625 1.00 94.44 238 VAL A CA 1
ATOM 1920 C C . VAL A 1 238 ? -6.210 -18.816 1.208 1.00 94.44 238 VAL A C 1
ATOM 1922 O O . VAL A 1 238 ? -6.229 -17.755 0.588 1.00 94.44 238 VAL A O 1
ATOM 1925 N N . GLU A 1 239 ? -7.318 -19.443 1.594 1.00 94.81 239 GLU A N 1
ATOM 1926 C CA . GLU A 1 239 ? -8.666 -18.923 1.362 1.00 94.81 239 GLU A CA 1
ATOM 1927 C C . GLU A 1 239 ? -8.945 -17.620 2.120 1.00 94.81 239 GLU A C 1
ATOM 1929 O O . GLU A 1 239 ? -8.378 -17.359 3.187 1.00 94.81 239 GLU A O 1
ATOM 1934 N N . TYR A 1 240 ? -9.905 -16.850 1.603 1.00 94.75 240 TYR A N 1
ATOM 1935 C CA . TYR A 1 240 ? -10.293 -15.528 2.104 1.00 94.75 240 TYR A CA 1
ATOM 1936 C C . TYR A 1 240 ? -10.469 -15.464 3.628 1.00 94.75 240 TYR A C 1
ATOM 1938 O O . TYR A 1 240 ? -9.891 -14.602 4.287 1.00 94.75 240 TYR A O 1
ATOM 1946 N N . ASP A 1 241 ? -11.216 -16.403 4.215 1.00 96.25 241 ASP A N 1
ATOM 1947 C CA . ASP A 1 241 ? -11.479 -16.397 5.658 1.00 96.25 241 ASP A CA 1
ATOM 1948 C C . ASP A 1 241 ? -10.208 -16.566 6.498 1.00 96.25 241 ASP A C 1
ATOM 1950 O O . ASP A 1 241 ? -10.110 -15.995 7.584 1.00 96.25 241 ASP A O 1
ATOM 1954 N N . ARG A 1 242 ? -9.209 -17.307 5.997 1.00 97.25 242 ARG A N 1
ATOM 1955 C CA . ARG A 1 242 ? -7.918 -17.475 6.681 1.00 97.25 242 ARG A CA 1
ATOM 1956 C C . ARG A 1 242 ? -7.067 -16.216 6.602 1.00 97.25 242 ARG A C 1
ATOM 1958 O O . ARG A 1 242 ? -6.373 -15.921 7.572 1.00 97.25 242 ARG A O 1
ATOM 1965 N N . VAL A 1 243 ? -7.133 -15.490 5.485 1.00 96.38 243 VAL A N 1
ATOM 1966 C CA . VAL A 1 243 ? -6.509 -14.166 5.349 1.00 96.38 243 VAL A CA 1
ATOM 1967 C C . VAL A 1 243 ? -7.139 -13.196 6.346 1.00 96.38 243 VAL A C 1
ATOM 1969 O O . VAL A 1 243 ? -6.437 -12.547 7.117 1.00 96.38 243 VAL A O 1
ATOM 1972 N N . LEU A 1 244 ? -8.471 -13.150 6.375 1.00 97.38 244 LEU A N 1
ATOM 1973 C CA . LEU A 1 244 ? -9.238 -12.263 7.240 1.00 97.38 244 LEU A CA 1
ATOM 1974 C C . LEU A 1 244 ? -9.016 -12.559 8.732 1.00 97.38 244 LEU A C 1
ATOM 1976 O O . LEU A 1 244 ? -8.842 -11.635 9.524 1.00 97.38 244 LEU A O 1
ATOM 1980 N N . ASP A 1 245 ? -8.991 -13.830 9.134 1.00 96.56 245 ASP A N 1
ATOM 1981 C CA . ASP A 1 245 ? -8.705 -14.209 10.521 1.00 96.56 245 ASP A CA 1
ATOM 1982 C C . ASP A 1 245 ? -7.307 -13.773 10.965 1.00 96.56 245 ASP A C 1
ATOM 1984 O O . ASP A 1 245 ? -7.141 -13.304 12.095 1.00 96.56 245 ASP A O 1
ATOM 1988 N N . ASP A 1 246 ? -6.311 -13.901 10.086 1.00 96.38 246 ASP A N 1
ATOM 1989 C CA . ASP A 1 246 ? -4.944 -13.491 10.389 1.00 96.38 246 ASP A CA 1
ATOM 1990 C C . ASP A 1 246 ? -4.798 -11.965 10.465 1.00 96.38 246 ASP A C 1
ATOM 1992 O O . ASP A 1 246 ? -4.221 -11.452 11.423 1.00 96.38 246 ASP A O 1
ATOM 1996 N N . LEU A 1 247 ? -5.419 -11.240 9.532 1.00 96.19 247 LEU A N 1
ATOM 1997 C CA . LEU A 1 247 ? -5.526 -9.780 9.542 1.00 96.19 247 LEU A CA 1
ATOM 1998 C C . LEU A 1 247 ? -6.127 -9.274 10.866 1.00 96.19 247 LEU A C 1
ATOM 2000 O O . LEU A 1 247 ? -5.544 -8.440 11.560 1.00 96.19 247 LEU A O 1
ATOM 2004 N N . VAL A 1 248 ? -7.267 -9.838 11.270 1.00 96.88 248 VAL A N 1
ATOM 2005 C CA . VAL A 1 248 ? -7.946 -9.490 12.528 1.00 96.88 248 VAL A CA 1
ATOM 2006 C C . VAL A 1 248 ? -7.085 -9.840 13.746 1.00 96.88 248 VAL A C 1
ATOM 2008 O O . VAL A 1 248 ? -7.070 -9.085 14.720 1.00 96.88 248 VAL A O 1
ATOM 2011 N N . ARG A 1 249 ? -6.347 -10.958 13.709 1.00 96.19 249 ARG A N 1
ATOM 2012 C CA . ARG A 1 249 ? -5.401 -11.353 14.764 1.00 96.19 249 ARG A CA 1
ATOM 2013 C C . ARG A 1 249 ? -4.267 -10.336 14.906 1.00 96.19 249 ARG A C 1
ATOM 2015 O O . ARG A 1 249 ? -3.984 -9.940 16.034 1.00 96.19 249 ARG A O 1
ATOM 2022 N N . GLN A 1 250 ? -3.642 -9.915 13.805 1.00 94.25 250 GLN A N 1
ATOM 2023 C CA . GLN A 1 250 ? -2.556 -8.927 13.816 1.00 94.25 250 GLN A CA 1
ATOM 2024 C C . GLN A 1 250 ? -3.027 -7.594 14.415 1.00 94.25 250 GLN A C 1
ATOM 2026 O O . GLN A 1 250 ? -2.408 -7.080 15.346 1.00 94.25 250 GLN A O 1
ATOM 2031 N N . ILE A 1 251 ? -4.181 -7.080 13.976 1.00 93.94 251 ILE A N 1
ATOM 2032 C CA . ILE A 1 251 ? -4.743 -5.830 14.516 1.00 93.94 251 ILE A CA 1
ATOM 2033 C C . ILE A 1 251 ? -5.082 -5.977 16.005 1.00 93.94 251 ILE A C 1
ATOM 2035 O O . ILE A 1 251 ? -4.824 -5.074 16.803 1.00 93.94 251 ILE A O 1
ATOM 2039 N N . LYS A 1 252 ? -5.624 -7.131 16.413 1.00 93.00 252 LYS A N 1
ATOM 2040 C CA . LYS A 1 252 ? -5.929 -7.394 17.820 1.00 93.00 252 LYS A CA 1
ATOM 2041 C C . LYS A 1 252 ? -4.677 -7.405 18.701 1.00 93.00 252 LYS A C 1
ATOM 2043 O O . LYS A 1 252 ? -4.735 -6.892 19.812 1.00 93.00 252 LYS A O 1
ATOM 2048 N N . GLN A 1 253 ? -3.550 -7.931 18.218 1.00 90.50 253 GLN A N 1
ATOM 2049 C CA . GLN A 1 253 ? -2.287 -7.896 18.966 1.00 90.50 253 GLN A CA 1
ATOM 2050 C C . GLN A 1 253 ? -1.852 -6.457 19.266 1.00 90.50 253 GLN A C 1
ATOM 2052 O O . GLN A 1 253 ? -1.458 -6.161 20.392 1.00 90.50 253 GLN A O 1
ATOM 2057 N N . VAL A 1 254 ? -1.998 -5.548 18.299 1.00 87.75 254 VAL A N 1
ATOM 2058 C CA . VAL A 1 254 ? -1.734 -4.114 18.505 1.00 87.75 254 VAL A CA 1
ATOM 2059 C C . VAL A 1 254 ? -2.687 -3.531 19.546 1.00 87.75 254 VAL A C 1
ATOM 2061 O O . VAL A 1 254 ? -2.250 -2.826 20.457 1.00 87.75 254 VAL A O 1
ATOM 2064 N N . ALA A 1 255 ? -3.978 -3.858 19.449 1.00 87.00 255 ALA A N 1
ATOM 2065 C CA . ALA A 1 255 ? -4.977 -3.380 20.396 1.00 87.00 255 ALA A CA 1
ATOM 2066 C C . ALA A 1 255 ? -4.698 -3.856 21.832 1.00 87.00 255 ALA A C 1
ATOM 2068 O O . ALA A 1 255 ? -4.735 -3.054 22.763 1.00 87.00 255 ALA A O 1
ATOM 2069 N N . ASP A 1 256 ? -4.342 -5.128 22.012 1.00 86.88 256 ASP A N 1
ATOM 2070 C CA . ASP A 1 256 ? -4.021 -5.701 23.322 1.00 86.88 256 ASP A CA 1
ATOM 2071 C C . ASP A 1 256 ? -2.774 -5.030 23.938 1.00 86.88 256 ASP A C 1
ATOM 2073 O O . ASP A 1 256 ? -2.737 -4.744 25.140 1.00 86.88 256 ASP A O 1
ATOM 2077 N N . ILE A 1 257 ? -1.769 -4.689 23.118 1.00 83.31 257 ILE A N 1
ATOM 2078 C CA . ILE A 1 257 ? -0.592 -3.928 23.566 1.00 83.31 257 ILE A CA 1
ATOM 2079 C C . ILE A 1 257 ? -0.991 -2.510 23.998 1.00 83.31 257 ILE A C 1
ATOM 2081 O O . ILE A 1 257 ? -0.526 -2.047 25.046 1.00 83.31 257 ILE A O 1
ATOM 2085 N N . ALA A 1 258 ? -1.864 -1.836 23.245 1.00 79.44 258 ALA A N 1
ATOM 2086 C CA . ALA A 1 258 ? -2.342 -0.495 23.579 1.00 79.44 258 ALA A CA 1
ATOM 2087 C C . ALA A 1 258 ? -3.102 -0.482 24.920 1.00 79.44 258 ALA A C 1
ATOM 2089 O O . ALA A 1 258 ? -2.778 0.300 25.818 1.00 79.44 258 ALA A O 1
ATOM 2090 N N . VAL A 1 259 ? -4.032 -1.425 25.109 1.00 78.06 259 VAL A N 1
ATOM 2091 C CA . VAL A 1 259 ? -4.816 -1.568 26.348 1.00 78.06 259 VAL A CA 1
ATOM 2092 C C . VAL A 1 259 ? -3.915 -1.878 27.549 1.00 78.06 259 VAL A C 1
ATOM 2094 O O . VAL A 1 259 ? -4.056 -1.256 28.599 1.00 78.06 259 VAL A O 1
ATOM 2097 N N . SER A 1 260 ? -2.921 -2.764 27.396 1.00 74.56 260 SER A N 1
ATOM 2098 C CA . SER A 1 260 ? -1.989 -3.123 28.484 1.00 74.56 260 SER A CA 1
ATOM 2099 C C . SER A 1 260 ? -1.133 -1.958 29.008 1.00 74.56 260 SER A C 1
ATOM 2101 O O . SER A 1 260 ? -0.505 -2.076 30.059 1.00 74.56 260 SER A O 1
ATOM 2103 N N . SER A 1 261 ? -1.053 -0.852 28.263 1.00 64.94 261 SER A N 1
ATOM 2104 C CA . SER A 1 261 ? -0.115 0.247 28.515 1.00 64.94 261 SER A CA 1
ATOM 2105 C C . SER A 1 261 ? -0.746 1.468 29.189 1.00 64.94 261 SER A C 1
ATOM 2107 O O . SER A 1 261 ? -0.020 2.414 29.483 1.00 64.94 261 SER A O 1
ATOM 2109 N N . THR A 1 262 ? -2.062 1.475 29.438 1.00 59.12 262 THR A N 1
ATOM 2110 C CA . THR A 1 262 ? -2.792 2.706 29.798 1.00 59.12 262 THR A CA 1
ATOM 2111 C C . THR A 1 262 ? -3.644 2.541 31.058 1.00 59.12 262 THR A C 1
ATOM 2113 O O . THR A 1 262 ? -4.603 1.771 31.042 1.00 59.12 262 THR A O 1
ATOM 2116 N N . PRO A 1 263 ? -3.391 3.300 32.141 1.00 53.34 263 PRO A N 1
ATOM 2117 C CA . PRO A 1 263 ? -4.397 3.552 33.162 1.00 53.34 263 PRO A CA 1
ATOM 2118 C C . PRO A 1 263 ? -5.364 4.624 32.627 1.00 53.34 263 PRO A C 1
ATOM 2120 O O . PRO A 1 263 ? -5.015 5.791 32.489 1.00 53.34 263 PRO A O 1
ATOM 2123 N N . PHE A 1 264 ? -6.555 4.175 32.245 1.00 50.25 264 PHE A N 1
ATOM 2124 C CA . PHE A 1 264 ? -7.672 4.914 31.647 1.00 50.25 264 PHE A CA 1
ATOM 2125 C C . PHE A 1 264 ? -7.912 6.367 32.136 1.00 50.25 264 PHE A C 1
ATOM 2127 O O . PHE A 1 264 ? -8.276 6.569 33.295 1.00 50.25 264 PHE A O 1
ATOM 2134 N N . PRO A 1 265 ? -7.939 7.356 31.224 1.00 49.16 265 PRO A N 1
ATOM 2135 C CA . PRO A 1 265 ? -9.026 8.323 31.121 1.00 49.16 265 PRO A CA 1
ATOM 2136 C C . PRO A 1 265 ? -10.109 7.756 30.181 1.00 49.16 265 PRO A C 1
ATOM 2138 O O . PRO A 1 265 ? -9.791 7.206 29.129 1.00 49.16 265 PRO A O 1
ATOM 2141 N N . ARG A 1 266 ? -11.380 7.800 30.600 1.00 55.81 266 ARG A N 1
ATOM 2142 C CA . ARG A 1 266 ? -12.536 7.283 29.844 1.00 55.81 266 ARG A CA 1
ATOM 2143 C C . ARG A 1 266 ? -13.449 8.449 29.502 1.00 55.81 266 ARG A C 1
ATOM 2145 O O . ARG A 1 266 ? -13.894 9.144 30.417 1.00 55.81 266 ARG A O 1
ATOM 2152 N N . SER A 1 267 ? -13.745 8.638 28.224 1.00 49.16 267 SER A N 1
ATOM 2153 C CA . SER A 1 267 ? -14.908 9.427 27.824 1.00 49.16 267 SER A CA 1
ATOM 2154 C C . SER A 1 267 ? -16.189 8.630 28.145 1.00 49.16 267 SER A C 1
ATOM 2156 O O . SER A 1 267 ? -16.184 7.412 27.941 1.00 49.16 267 SER A O 1
ATOM 2158 N N . PRO A 1 268 ? -17.232 9.260 28.722 1.00 45.34 268 PRO A N 1
ATOM 2159 C CA . PRO A 1 268 ? -18.511 8.607 29.007 1.00 45.34 268 PRO A CA 1
ATOM 2160 C C . PRO A 1 268 ? -19.269 8.191 27.742 1.00 45.34 268 PRO A C 1
ATOM 2162 O O . PRO A 1 268 ? -19.070 8.841 26.690 1.00 45.34 268 PRO A O 1
#

Foldseek 3Di:
DPQAAEEDEAEDALLCQVVVVVVVQVVLVVVVVVVPPDDDDDPDDPDDPQDWAWDDDDRQKTKTWGDDPRYTYIYIYGYLVRVLVVVCVVDVVCVVVSVVSVVVSVVCNVPDDRDDDPVCVDPVNVVVVVLQLVLQVVLQVVCVVVFQKDCVVHDWDDDDFKGWGKIFGADPVATAFDIKIWMQGRVVVVVDPARIKIKDFQPTPPLRVCLCVVPVVQWDDDPDPRMIIGDQDADPPDDSVVRSVSSNVVVVVSSVSSVVRDPDDHDD

Solvent-accessible surface area (backbone atoms only — not comparable to full-atom values): 15494 Å² total; per-residue (Å²): 143,79,89,55,73,45,75,51,79,46,78,40,48,63,93,42,48,68,60,51,49,52,50,54,52,50,50,60,59,47,56,62,60,60,73,74,75,77,82,83,86,71,86,87,77,95,80,77,85,68,55,77,44,76,46,80,70,54,91,54,34,44,32,29,38,42,56,46,103,88,43,60,33,34,43,37,38,34,12,55,67,59,52,49,55,52,49,39,72,74,38,66,88,45,41,69,61,50,53,52,51,49,55,53,52,49,53,53,50,73,71,44,85,75,79,84,52,75,73,63,75,37,72,66,46,70,61,48,55,61,52,57,56,46,49,45,54,50,33,51,50,53,35,37,77,69,51,44,28,42,49,82,97,46,60,77,44,74,58,100,51,35,46,32,41,39,34,24,50,28,51,101,87,46,51,49,63,52,62,37,32,39,26,41,33,54,71,57,28,74,79,44,98,37,54,33,34,43,35,38,52,59,86,38,45,73,34,55,52,50,44,56,77,75,44,51,93,56,53,43,84,36,97,48,88,62,32,32,31,26,78,44,76,77,62,74,100,61,58,69,69,61,33,43,53,49,49,42,47,56,54,46,55,54,48,54,55,25,60,76,67,43,89,78,75,71,69,133